Protein AF-A0A3L6DVZ6-F1 (afdb_monomer)

Solvent-accessible surface area (backbone atoms only — not comparable to full-atom values): 12938 Å² total; per-residue (Å²): 105,58,50,54,30,14,67,68,73,39,44,71,60,24,51,54,56,57,71,70,42,94,71,81,44,66,67,57,51,30,28,49,22,37,16,26,32,75,67,69,38,26,68,60,11,48,49,50,47,45,41,35,41,74,69,69,64,42,72,77,51,65,69,38,50,34,28,39,28,53,22,29,20,76,68,51,36,51,70,57,49,52,53,52,49,53,52,35,52,78,68,57,40,53,74,39,52,64,37,38,41,27,47,26,50,21,27,33,62,41,73,35,50,71,57,14,52,51,49,59,64,69,40,64,87,60,61,52,71,67,46,52,37,50,51,28,39,41,25,33,80,68,71,36,24,68,59,20,51,54,48,49,56,53,43,57,76,68,71,56,80,81,51,72,68,42,49,39,32,48,31,39,15,20,35,76,67,68,35,62,68,60,27,52,51,55,61,50,37,32,48,78,75,66,71,39,79,86,49,73,67,45,52,32,32,51,29,36,32,29,12,76,74,64,39,48,72,58,27,52,49,52,59,74,66,47,97,59,87,83,52,72,66,42,54,48,32,45,51,52,30,60,57,71,72,76,113

Structure (mmCIF, N/CA/C/O backbone):
data_AF-A0A3L6DVZ6-F1
#
_entry.id   AF-A0A3L6DVZ6-F1
#
loop_
_atom_site.group_PDB
_atom_site.id
_atom_site.type_symbol
_atom_site.label_atom_id
_atom_site.label_alt_id
_atom_site.label_comp_id
_atom_site.label_asym_id
_atom_site.label_entity_id
_atom_site.label_seq_id
_atom_site.pdbx_PDB_ins_code
_atom_site.Cartn_x
_atom_site.Cartn_y
_atom_site.Cartn_z
_atom_site.occupancy
_atom_site.B_iso_or_equiv
_atom_site.auth_seq_id
_atom_site.auth_comp_id
_atom_site.auth_asym_id
_atom_site.auth_atom_id
_atom_si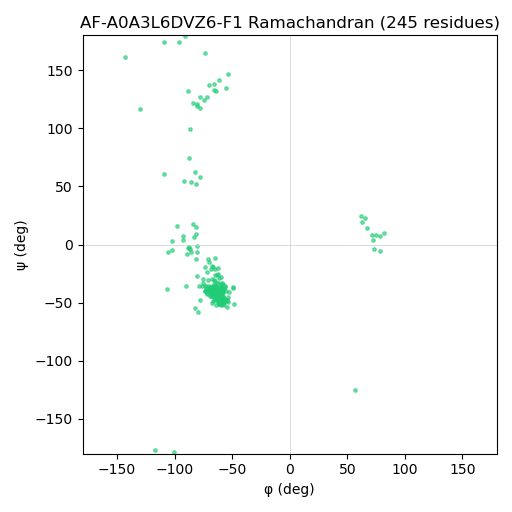te.pdbx_PDB_model_num
ATOM 1 N N . MET A 1 1 ? 5.132 17.929 -20.541 1.00 66.69 1 MET A N 1
ATOM 2 C CA . MET A 1 1 ? 3.976 17.843 -21.458 1.00 66.69 1 MET A CA 1
ATOM 3 C C . MET A 1 1 ? 3.376 16.438 -21.479 1.00 66.69 1 MET A C 1
ATOM 5 O O . MET A 1 1 ? 2.248 16.284 -21.040 1.00 66.69 1 MET A O 1
ATOM 9 N N . LEU A 1 2 ? 4.118 15.394 -21.874 1.00 74.75 2 LEU A N 1
ATOM 10 C CA . LEU A 1 2 ? 3.610 14.012 -21.796 1.00 74.75 2 LEU A CA 1
ATOM 11 C C . LEU A 1 2 ? 3.240 13.605 -20.357 1.00 74.75 2 LEU A C 1
ATOM 13 O O . LEU A 1 2 ? 2.122 13.179 -20.090 1.00 74.75 2 LEU A O 1
ATOM 17 N N . SER A 1 3 ? 4.148 13.843 -19.407 1.00 72.44 3 SER A N 1
ATOM 18 C CA . SER A 1 3 ? 3.922 13.585 -17.979 1.00 72.44 3 SER A CA 1
ATOM 19 C C . SER A 1 3 ? 2.748 14.372 -17.392 1.00 72.44 3 SER A C 1
ATOM 21 O O . SER A 1 3 ? 2.048 13.857 -16.529 1.00 72.44 3 SER A O 1
ATOM 23 N N . SER A 1 4 ? 2.505 15.603 -17.850 1.00 75.06 4 SER A N 1
ATOM 24 C CA . SER A 1 4 ? 1.386 16.416 -17.366 1.00 75.06 4 SER A CA 1
ATOM 25 C C . SER A 1 4 ? 0.044 15.907 -17.891 1.00 75.06 4 SER A C 1
ATOM 27 O O . SER A 1 4 ? -0.905 15.840 -17.119 1.00 75.06 4 SER A O 1
ATOM 29 N N . TYR A 1 5 ? -0.037 15.487 -19.159 1.00 68.69 5 TYR A N 1
ATOM 30 C CA . TYR A 1 5 ? -1.261 14.888 -19.706 1.00 68.69 5 TYR A CA 1
ATOM 31 C C . TYR A 1 5 ? -1.569 13.529 -19.076 1.00 68.69 5 TYR A C 1
ATOM 33 O O . TYR A 1 5 ? -2.703 13.288 -18.667 1.00 68.69 5 TYR A O 1
ATOM 41 N N . ALA A 1 6 ? -0.549 12.681 -18.923 1.00 70.25 6 ALA A N 1
ATOM 42 C CA . ALA A 1 6 ? -0.686 11.354 -18.337 1.00 70.25 6 ALA A CA 1
ATOM 43 C C . ALA A 1 6 ? -1.136 11.414 -16.863 1.00 70.25 6 ALA A C 1
ATOM 45 O O . ALA A 1 6 ? -1.992 10.641 -16.443 1.00 70.25 6 ALA A O 1
ATOM 46 N N . ARG A 1 7 ? -0.613 12.373 -16.085 1.00 69.75 7 ARG A N 1
ATOM 47 C CA . ARG A 1 7 ? -1.029 12.596 -14.687 1.00 69.75 7 ARG A CA 1
ATOM 48 C C . ARG A 1 7 ? -2.386 13.288 -14.556 1.00 69.75 7 ARG A C 1
ATOM 50 O O . ARG A 1 7 ? -3.082 13.059 -13.580 1.00 69.75 7 ARG A O 1
ATOM 57 N N . GLY A 1 8 ? -2.765 14.126 -15.520 1.00 72.44 8 GLY A N 1
ATOM 58 C CA . GLY A 1 8 ? -4.017 14.889 -15.503 1.00 72.44 8 GLY A CA 1
ATOM 59 C C . GLY A 1 8 ? -5.248 14.132 -16.012 1.00 72.44 8 GLY A C 1
ATOM 60 O O . GLY A 1 8 ? -6.209 14.777 -16.418 1.00 72.44 8 GLY A O 1
ATOM 61 N N . GLY A 1 9 ? -5.208 12.798 -16.095 1.00 73.31 9 GLY A N 1
ATOM 62 C CA . GLY A 1 9 ? -6.324 11.967 -16.577 1.00 73.31 9 GLY A CA 1
ATOM 63 C C . GLY A 1 9 ? -6.581 12.022 -18.088 1.00 73.31 9 GLY A C 1
ATOM 64 O O . GLY A 1 9 ? -7.394 11.261 -18.608 1.00 73.31 9 GLY A O 1
ATOM 65 N N . ARG A 1 10 ? -5.845 12.851 -18.838 1.00 79.81 10 ARG A N 1
ATOM 66 C CA . ARG A 1 10 ? -5.920 12.953 -20.307 1.00 79.81 10 ARG A CA 1
ATOM 67 C C . ARG A 1 10 ? -5.025 11.910 -20.975 1.00 79.81 10 ARG A C 1
ATOM 69 O O . ARG A 1 10 ? -4.159 12.231 -21.790 1.00 79.81 10 ARG A O 1
ATOM 76 N N . VAL A 1 11 ? -5.220 10.647 -20.601 1.00 81.69 11 VAL A N 1
ATOM 77 C CA . VAL A 1 11 ? -4.333 9.546 -21.002 1.00 81.69 11 VAL A CA 1
ATOM 78 C C . VAL A 1 11 ? -4.339 9.337 -22.521 1.00 81.69 11 VAL A C 1
ATOM 80 O O . VAL A 1 11 ? -3.277 9.136 -23.094 1.00 81.69 11 VAL A O 1
ATOM 83 N N . GLY A 1 12 ? -5.481 9.514 -23.196 1.00 81.00 12 GLY A N 1
ATOM 84 C CA . GLY A 1 12 ? -5.559 9.407 -24.661 1.00 81.00 12 GLY A CA 1
ATOM 85 C C . GLY A 1 12 ? -4.729 10.458 -25.416 1.00 81.00 12 GLY A C 1
ATOM 86 O O . GLY A 1 12 ? -4.152 10.165 -26.461 1.00 81.00 12 GLY A O 1
ATOM 87 N N . ASP A 1 13 ? -4.596 11.675 -24.878 1.00 83.38 13 ASP A N 1
ATOM 88 C CA . ASP A 1 13 ? -3.718 12.692 -25.476 1.00 83.38 13 ASP A CA 1
ATOM 89 C C . ASP A 1 13 ? -2.242 12.356 -25.244 1.00 83.38 13 ASP A C 1
ATOM 91 O O . ASP A 1 13 ? -1.403 12.571 -26.121 1.00 83.38 13 ASP A O 1
ATOM 95 N N . ALA A 1 14 ? -1.924 11.786 -24.076 1.00 86.06 14 ALA A N 1
ATOM 96 C CA . ALA A 1 14 ? -0.587 11.283 -23.792 1.00 86.06 14 ALA A CA 1
ATOM 97 C C . ALA A 1 14 ? -0.214 10.118 -24.728 1.00 86.06 14 ALA A C 1
ATOM 99 O O . ALA A 1 14 ? 0.880 10.124 -25.282 1.00 86.06 14 ALA A O 1
ATOM 100 N N . GLU A 1 15 ? -1.132 9.181 -24.979 1.00 88.00 15 GLU A N 1
ATOM 101 C CA . GLU A 1 15 ? -0.958 8.073 -25.929 1.00 88.00 15 GLU A CA 1
ATOM 102 C C . GLU A 1 15 ? -0.630 8.581 -27.341 1.00 88.00 15 GLU A C 1
ATOM 104 O O . GLU A 1 15 ? 0.345 8.134 -27.947 1.00 88.00 15 GLU A O 1
ATOM 109 N N . ARG A 1 16 ? -1.385 9.567 -27.847 1.00 87.88 16 ARG A N 1
ATOM 110 C CA . ARG A 1 16 ? -1.136 10.170 -29.171 1.00 87.88 16 ARG A CA 1
ATOM 111 C C . ARG A 1 16 ? 0.229 10.844 -29.248 1.00 87.88 16 ARG A C 1
ATOM 113 O O . ARG A 1 16 ? 0.959 10.644 -30.216 1.00 87.88 16 ARG A O 1
ATOM 120 N N . LEU A 1 17 ? 0.584 11.624 -28.226 1.00 88.31 17 LEU A N 1
ATOM 121 C CA . LEU A 1 17 ? 1.890 12.278 -28.157 1.00 88.31 17 LEU A CA 1
ATOM 122 C C . LEU A 1 17 ? 3.027 11.260 -28.096 1.00 88.31 17 LEU A C 1
ATOM 124 O O . LEU A 1 17 ? 4.059 11.482 -28.715 1.00 88.31 17 LEU A O 1
ATOM 128 N N . PHE A 1 18 ? 2.840 10.163 -27.366 1.00 90.69 18 PHE A N 1
ATOM 129 C CA . PHE A 1 18 ? 3.821 9.094 -27.230 1.00 90.69 18 PHE A CA 1
ATOM 130 C C . PHE A 1 18 ? 4.022 8.310 -28.535 1.00 90.69 18 PHE A C 1
ATOM 132 O O . PHE A 1 18 ? 5.160 8.033 -28.917 1.00 90.69 18 PHE A O 1
ATOM 139 N N . ALA A 1 19 ? 2.936 8.001 -29.247 1.00 88.88 19 ALA A N 1
ATOM 140 C CA . ALA A 1 19 ? 2.980 7.313 -30.538 1.00 88.88 19 ALA A CA 1
ATOM 141 C C . ALA A 1 19 ? 3.651 8.154 -31.639 1.00 88.88 19 ALA A C 1
ATOM 143 O O . ALA A 1 19 ? 4.278 7.600 -32.534 1.00 88.88 19 ALA A O 1
ATOM 144 N N . GLY A 1 20 ? 3.546 9.484 -31.564 1.00 87.62 20 GLY A N 1
ATOM 145 C CA . GLY A 1 20 ? 4.196 10.404 -32.501 1.00 87.62 20 GLY A CA 1
ATOM 146 C C . GLY A 1 20 ? 5.678 10.684 -32.221 1.00 87.62 20 GLY A C 1
ATOM 147 O O . GLY A 1 20 ? 6.281 11.467 -32.954 1.00 87.62 20 GLY A O 1
ATOM 148 N N . MET A 1 21 ? 6.274 10.113 -31.165 1.00 88.88 21 MET A N 1
ATOM 149 C CA . MET A 1 21 ? 7.690 10.342 -30.853 1.00 88.88 21 MET A CA 1
ATOM 150 C C . MET A 1 21 ? 8.589 9.496 -31.766 1.00 88.88 21 MET A C 1
ATOM 152 O O . MET A 1 21 ? 8.422 8.278 -31.779 1.00 88.88 21 MET A O 1
ATOM 156 N N . PRO A 1 22 ? 9.573 10.097 -32.463 1.00 80.25 22 PRO A N 1
ATOM 157 C CA . PRO A 1 22 ? 10.500 9.346 -33.310 1.00 80.25 22 PRO A CA 1
ATOM 158 C C . PRO A 1 22 ? 11.377 8.384 -32.499 1.00 80.25 22 PRO A C 1
ATOM 160 O O . PRO A 1 22 ? 11.614 7.270 -32.947 1.00 80.25 22 PRO A O 1
ATOM 163 N N . ASP A 1 23 ? 11.770 8.778 -31.280 1.00 83.00 23 ASP A N 1
ATOM 164 C CA . ASP A 1 23 ? 12.494 7.931 -30.329 1.00 83.00 23 ASP A CA 1
ATOM 165 C C . ASP A 1 23 ? 11.826 7.966 -28.948 1.00 83.00 23 ASP A C 1
ATOM 167 O O . ASP A 1 23 ? 11.770 8.998 -28.267 1.00 83.00 23 ASP A O 1
ATOM 171 N N . GLN A 1 24 ? 11.330 6.814 -28.497 1.00 88.88 24 GLN A N 1
ATOM 172 C CA . GLN A 1 24 ? 10.699 6.675 -27.186 1.00 88.88 24 GLN A CA 1
ATOM 173 C C . GLN A 1 24 ? 11.753 6.385 -26.108 1.00 88.88 24 GLN A C 1
ATOM 175 O O . GLN A 1 24 ? 12.204 5.256 -25.916 1.00 88.88 24 GLN A O 1
ATOM 180 N N . SER A 1 25 ? 12.149 7.429 -25.379 1.00 91.50 25 SER A N 1
ATOM 181 C CA . SER A 1 25 ? 13.120 7.343 -24.280 1.00 91.50 25 SER A CA 1
ATOM 182 C C . SER A 1 25 ? 12.558 6.695 -23.003 1.00 91.50 25 SER A C 1
ATOM 184 O O . SER A 1 25 ? 11.349 6.643 -22.778 1.00 91.50 25 SER A O 1
ATOM 186 N N . VAL A 1 26 ? 13.445 6.304 -22.076 1.00 93.44 26 VAL A N 1
ATOM 187 C CA . VAL A 1 26 ? 13.065 5.849 -20.718 1.00 93.44 26 VAL A CA 1
ATOM 188 C C . VAL A 1 26 ? 12.099 6.824 -20.038 1.00 93.44 26 VAL A C 1
ATOM 190 O O . VAL A 1 26 ? 11.187 6.397 -19.330 1.00 93.44 26 VAL A O 1
ATOM 193 N N . VAL A 1 27 ? 12.273 8.132 -20.249 1.00 92.69 27 VAL A N 1
ATOM 194 C CA . VAL A 1 27 ? 11.434 9.167 -19.632 1.00 92.69 27 VAL A CA 1
ATOM 195 C C . VAL A 1 27 ? 10.012 9.131 -20.187 1.00 92.69 27 VAL A C 1
ATOM 197 O O . VAL A 1 27 ? 9.063 9.228 -19.408 1.00 92.69 27 VAL A O 1
ATOM 200 N N . SER A 1 28 ? 9.842 8.970 -21.503 1.00 93.31 28 SER A N 1
ATOM 201 C CA . SER A 1 28 ? 8.510 8.938 -22.111 1.00 93.31 28 SER A CA 1
ATOM 202 C C . SER A 1 28 ? 7.766 7.646 -21.775 1.00 93.31 28 SER A C 1
ATOM 204 O O . SER A 1 28 ? 6.609 7.715 -21.362 1.00 93.31 28 SER A O 1
ATOM 206 N N . TRP A 1 29 ? 8.447 6.497 -21.806 1.00 95.81 29 TRP A N 1
ATOM 207 C CA . TRP A 1 29 ? 7.887 5.227 -21.331 1.00 95.81 29 TRP A CA 1
ATOM 208 C C . TRP A 1 29 ? 7.474 5.291 -19.860 1.00 95.81 29 TRP A C 1
ATOM 210 O O . TRP A 1 29 ? 6.362 4.910 -19.502 1.00 95.81 29 TRP A O 1
ATOM 220 N N . THR A 1 30 ? 8.339 5.838 -19.000 1.00 95.25 30 THR A N 1
ATOM 221 C CA . THR A 1 30 ? 8.034 5.993 -17.570 1.00 95.25 30 THR A CA 1
ATOM 222 C C . THR A 1 30 ? 6.821 6.892 -17.359 1.00 95.25 30 THR A C 1
ATOM 224 O O . THR A 1 30 ? 5.968 6.570 -16.538 1.00 95.25 30 THR A O 1
ATOM 227 N N . ALA A 1 31 ? 6.694 7.984 -18.120 1.00 93.69 31 ALA A N 1
ATOM 228 C CA . ALA A 1 31 ? 5.526 8.856 -18.042 1.00 93.69 31 ALA A CA 1
ATOM 229 C C . ALA A 1 31 ? 4.223 8.115 -18.385 1.00 93.69 31 ALA A C 1
ATOM 231 O O . ALA A 1 31 ? 3.226 8.321 -17.692 1.00 93.69 31 ALA A O 1
ATOM 232 N N . MET A 1 32 ? 4.241 7.235 -19.392 1.00 95.25 32 MET A N 1
ATOM 233 C CA . MET A 1 32 ? 3.081 6.414 -19.752 1.00 95.25 32 MET A CA 1
ATOM 234 C C . MET A 1 32 ? 2.752 5.387 -18.666 1.00 95.25 32 MET A C 1
ATOM 236 O O . MET A 1 32 ? 1.620 5.358 -18.187 1.00 95.25 32 MET A O 1
ATOM 240 N N . VAL A 1 33 ? 3.739 4.608 -18.205 1.00 95.81 33 VAL A N 1
ATOM 241 C CA . VAL A 1 33 ? 3.547 3.609 -17.134 1.00 95.81 33 VAL A CA 1
ATOM 242 C C . VAL A 1 33 ? 2.990 4.262 -15.867 1.00 95.81 33 VAL A C 1
ATOM 244 O O . VAL A 1 33 ? 1.989 3.796 -15.323 1.00 95.81 33 VAL A O 1
ATOM 247 N N . SER A 1 34 ? 3.593 5.365 -15.408 1.00 93.25 34 SER A N 1
ATOM 248 C CA . SER A 1 34 ? 3.110 6.099 -14.234 1.00 93.25 34 SER A CA 1
ATOM 249 C C . SER A 1 34 ? 1.711 6.673 -14.451 1.00 93.25 34 SER A C 1
ATOM 251 O O . SER A 1 34 ? 0.890 6.613 -13.541 1.00 93.25 34 SER A O 1
ATOM 253 N N . GLY A 1 35 ? 1.432 7.221 -15.637 1.00 92.12 35 GLY A N 1
ATOM 254 C CA . GLY A 1 35 ? 0.123 7.773 -15.974 1.00 92.12 35 GLY A CA 1
ATOM 255 C C . GLY A 1 35 ? -0.981 6.730 -15.897 1.00 92.12 35 GLY A C 1
ATOM 256 O O . GLY A 1 35 ? -1.974 6.940 -15.208 1.00 92.12 35 GLY A O 1
ATOM 257 N N . TYR A 1 36 ? -0.793 5.576 -16.535 1.00 94.31 36 TYR A N 1
ATOM 258 C CA . TYR A 1 36 ? -1.757 4.482 -16.456 1.00 94.31 36 TYR A CA 1
ATOM 259 C C . TYR A 1 36 ? -1.958 3.992 -15.018 1.00 94.31 36 TYR A C 1
ATOM 261 O O . TYR A 1 36 ? -3.096 3.892 -14.559 1.00 94.31 36 TYR A O 1
ATOM 269 N N . ALA A 1 37 ? -0.866 3.758 -14.280 1.00 91.25 37 ALA A N 1
ATOM 270 C CA . ALA A 1 37 ? -0.931 3.262 -12.908 1.00 91.25 37 ALA A CA 1
ATOM 271 C C . ALA A 1 37 ? -1.693 4.216 -11.969 1.00 91.25 37 ALA A C 1
ATOM 273 O O . ALA A 1 37 ? -2.493 3.759 -11.156 1.00 91.25 37 ALA A O 1
ATOM 274 N N . GLN A 1 38 ? -1.484 5.530 -12.105 1.00 90.31 38 GLN A N 1
ATOM 275 C CA . GLN A 1 38 ? -2.149 6.551 -11.284 1.00 90.31 38 GLN A CA 1
ATOM 276 C C . GLN A 1 38 ? -3.633 6.735 -11.619 1.00 90.31 38 GLN A C 1
ATOM 278 O O . GLN A 1 38 ? -4.392 7.170 -10.760 1.00 90.31 38 GLN A O 1
ATOM 283 N N . ASN A 1 39 ? -4.054 6.381 -12.835 1.00 90.00 39 ASN A N 1
ATOM 284 C CA . ASN A 1 39 ? -5.451 6.456 -13.272 1.00 90.00 39 ASN A CA 1
ATOM 285 C C . ASN A 1 39 ? -6.185 5.104 -13.163 1.00 90.00 39 ASN A C 1
ATOM 287 O O . ASN A 1 39 ? -7.223 4.922 -13.792 1.00 90.00 39 ASN A O 1
ATOM 291 N N . GLY A 1 40 ? -5.641 4.130 -12.424 1.00 91.00 40 GLY A N 1
ATOM 292 C CA . GLY A 1 40 ? -6.273 2.816 -12.229 1.00 91.00 40 GLY A CA 1
ATOM 293 C C . GLY A 1 40 ? -6.259 1.895 -13.458 1.00 91.00 40 GLY A C 1
ATOM 294 O O . GLY A 1 40 ? -6.797 0.792 -13.409 1.00 91.00 40 GLY A O 1
ATOM 295 N N . ARG A 1 41 ? -5.614 2.304 -14.558 1.00 94.62 41 ARG A N 1
ATOM 296 C CA . ARG A 1 41 ? -5.478 1.539 -15.811 1.00 94.62 41 ARG A CA 1
ATOM 29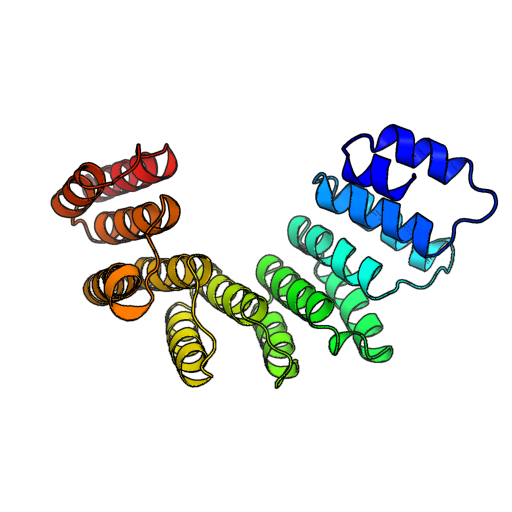7 C C . ARG A 1 41 ? -4.332 0.528 -15.697 1.00 94.62 41 ARG A C 1
ATOM 299 O O . ARG A 1 41 ? -3.284 0.648 -16.331 1.00 94.62 41 ARG A O 1
ATOM 306 N N . HIS A 1 42 ? -4.470 -0.412 -14.762 1.00 96.19 42 HIS A N 1
ATOM 307 C CA . HIS A 1 42 ? -3.374 -1.283 -14.330 1.00 96.19 42 HIS A CA 1
ATOM 308 C C . HIS A 1 42 ? -2.899 -2.250 -15.422 1.00 96.19 42 HIS A C 1
ATOM 310 O O . HIS A 1 42 ? -1.698 -2.512 -15.518 1.00 96.19 42 HIS A O 1
ATOM 316 N N . GLU A 1 43 ? -3.810 -2.752 -16.258 1.00 97.25 43 GLU A N 1
ATOM 317 C CA . GLU A 1 43 ? -3.458 -3.636 -17.374 1.00 97.25 43 GLU A CA 1
ATOM 318 C C . GLU A 1 43 ? -2.598 -2.911 -18.406 1.00 97.25 43 GLU A C 1
ATOM 320 O O . GLU A 1 43 ? -1.570 -3.436 -18.836 1.00 97.25 43 GLU A O 1
ATOM 325 N N . GLU A 1 44 ? -2.965 -1.681 -18.765 1.00 96.75 44 GLU A N 1
ATOM 326 C CA . GLU A 1 44 ? -2.193 -0.860 -19.692 1.00 96.75 44 GLU A CA 1
ATOM 327 C C . GLU A 1 44 ? -0.844 -0.460 -19.101 1.00 96.75 44 GLU A C 1
ATOM 329 O O . GLU A 1 44 ? 0.161 -0.527 -19.806 1.00 96.75 44 GLU A O 1
ATOM 334 N N . ALA A 1 45 ? -0.783 -0.141 -17.803 1.00 97.06 45 ALA A N 1
ATOM 335 C CA . ALA A 1 45 ? 0.480 0.137 -17.122 1.00 97.06 45 ALA A CA 1
ATOM 336 C C . ALA A 1 45 ? 1.457 -1.046 -17.233 1.00 97.06 45 ALA A C 1
ATOM 338 O O . ALA A 1 45 ? 2.631 -0.856 -17.555 1.00 97.06 45 ALA A O 1
ATOM 339 N N . VAL A 1 46 ? 0.971 -2.270 -16.996 1.00 97.69 46 VAL A N 1
ATOM 340 C CA . VAL A 1 46 ? 1.776 -3.492 -17.117 1.00 97.69 46 VAL A CA 1
ATOM 341 C C . VAL A 1 46 ? 2.138 -3.782 -18.571 1.00 97.69 46 VAL A C 1
ATOM 343 O O . VAL A 1 46 ? 3.299 -4.082 -18.843 1.00 97.69 46 VAL A O 1
ATOM 346 N N . ARG A 1 47 ? 1.193 -3.657 -19.509 1.00 97.50 47 ARG A N 1
ATOM 347 C CA . ARG A 1 47 ? 1.448 -3.874 -20.941 1.00 97.50 47 ARG A CA 1
ATOM 348 C C . ARG A 1 47 ? 2.525 -2.922 -21.455 1.00 97.50 47 ARG A C 1
ATOM 350 O O . ARG A 1 47 ? 3.540 -3.377 -21.958 1.00 97.50 47 ARG A O 1
ATOM 357 N N . THR A 1 48 ? 2.373 -1.623 -21.202 1.00 96.56 48 THR A N 1
ATOM 358 C CA . THR A 1 48 ? 3.358 -0.595 -21.577 1.00 96.56 48 THR A CA 1
ATOM 359 C C . THR A 1 48 ? 4.722 -0.836 -20.926 1.00 96.56 48 THR A C 1
ATOM 361 O O . THR A 1 48 ? 5.753 -0.605 -21.549 1.00 96.56 48 THR A O 1
ATOM 364 N N . PHE A 1 49 ? 4.763 -1.328 -19.686 1.00 97.62 49 PHE A N 1
ATOM 365 C CA . PHE A 1 49 ? 6.021 -1.701 -19.037 1.00 97.62 49 PHE A CA 1
ATOM 366 C C . PHE A 1 49 ? 6.706 -2.904 -19.706 1.00 97.62 49 PHE A C 1
ATOM 368 O O . PHE A 1 49 ? 7.930 -2.915 -19.844 1.00 97.62 49 PHE A O 1
ATOM 375 N N . LEU A 1 50 ? 5.939 -3.916 -20.115 1.00 97.00 50 LEU A N 1
ATOM 376 C CA . LEU A 1 50 ? 6.464 -5.071 -20.845 1.00 97.00 50 LEU A CA 1
ATOM 377 C C . LEU A 1 50 ? 6.919 -4.679 -22.254 1.00 97.00 50 LEU A C 1
ATOM 379 O O . LEU A 1 50 ? 7.999 -5.091 -22.664 1.00 97.00 50 LEU A O 1
ATOM 383 N N . ASP A 1 51 ? 6.166 -3.826 -22.947 1.00 96.12 51 ASP A N 1
ATOM 384 C CA . ASP A 1 51 ? 6.543 -3.294 -24.260 1.00 96.12 51 ASP A CA 1
ATOM 385 C C . ASP A 1 51 ? 7.838 -2.477 -24.170 1.00 96.12 51 ASP A C 1
ATOM 387 O O . ASP A 1 51 ? 8.739 -2.665 -24.983 1.00 96.12 51 ASP A O 1
ATOM 391 N N . MET A 1 52 ? 7.986 -1.640 -23.135 1.00 95.94 52 MET A N 1
ATOM 392 C CA . MET A 1 52 ? 9.232 -0.924 -22.843 1.00 95.94 52 MET A CA 1
ATOM 393 C C . MET A 1 52 ? 10.405 -1.897 -22.664 1.00 95.94 52 MET A C 1
ATOM 395 O O . MET A 1 52 ? 11.459 -1.716 -23.272 1.00 95.94 52 MET A O 1
ATOM 399 N N . TRP A 1 53 ? 10.238 -2.903 -21.802 1.00 95.31 53 TRP A N 1
ATOM 400 C CA . TRP A 1 53 ? 11.341 -3.744 -21.345 1.00 95.31 53 TRP A CA 1
ATOM 401 C C . TRP A 1 53 ? 11.691 -4.862 -22.332 1.00 95.31 53 TRP A C 1
ATOM 403 O O . TRP A 1 53 ? 12.850 -4.984 -22.728 1.00 95.31 53 TRP A O 1
ATOM 413 N N . ASP A 1 54 ? 10.713 -5.679 -22.711 1.00 93.00 54 ASP A N 1
ATOM 414 C CA . ASP A 1 54 ? 10.915 -6.861 -23.550 1.00 93.00 54 ASP A CA 1
ATOM 415 C C . ASP A 1 54 ? 10.786 -6.517 -25.049 1.00 93.00 54 ASP A C 1
ATOM 417 O O . ASP A 1 54 ? 11.530 -7.067 -25.857 1.00 93.00 54 ASP A O 1
ATOM 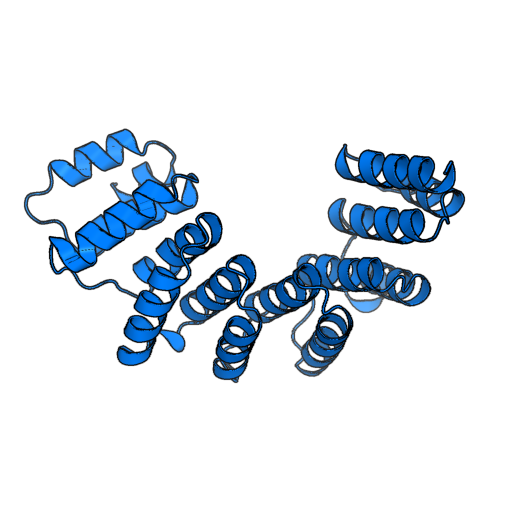421 N N . GLY A 1 55 ? 9.889 -5.594 -25.422 1.00 92.06 55 GLY A N 1
ATOM 422 C CA . GLY A 1 55 ? 9.640 -5.224 -26.823 1.00 92.06 55 GLY A CA 1
ATOM 423 C C . GLY A 1 55 ? 10.678 -4.257 -27.400 1.00 92.06 55 GLY A C 1
ATOM 424 O O . GLY A 1 55 ? 11.346 -4.564 -28.384 1.00 92.06 55 GLY A O 1
ATOM 425 N N . ALA A 1 56 ? 10.835 -3.090 -26.775 1.00 92.12 56 ALA A N 1
ATOM 426 C CA . ALA A 1 56 ? 11.727 -2.021 -27.226 1.00 92.12 56 ALA A CA 1
ATOM 427 C C . ALA A 1 56 ? 13.157 -2.133 -26.658 1.00 92.12 56 ALA A C 1
ATOM 429 O O . ALA A 1 56 ? 14.039 -1.365 -27.040 1.00 92.12 56 ALA A O 1
ATOM 430 N N . GLY A 1 57 ? 13.402 -3.051 -25.713 1.00 93.06 57 GLY A N 1
ATOM 431 C CA . GLY A 1 57 ? 14.707 -3.217 -25.059 1.00 93.06 57 GLY A CA 1
ATOM 432 C C . GLY A 1 57 ? 15.126 -2.035 -24.172 1.00 93.06 57 GLY A C 1
ATOM 433 O O . GLY A 1 57 ? 16.289 -1.931 -23.766 1.00 93.06 57 GLY A O 1
ATOM 434 N N . VAL A 1 58 ? 14.194 -1.135 -23.849 1.00 95.19 58 VAL A N 1
ATOM 435 C CA . VAL A 1 58 ? 14.438 0.062 -23.047 1.00 95.19 58 VAL A CA 1
ATOM 436 C C . VAL A 1 58 ? 14.445 -0.323 -21.570 1.00 95.19 58 VAL A C 1
ATOM 438 O O . VAL A 1 58 ? 13.477 -0.835 -21.015 1.00 95.19 58 VAL A O 1
ATOM 441 N N . ARG A 1 59 ? 15.565 -0.070 -20.889 1.00 95.75 59 ARG A N 1
ATOM 442 C CA . ARG A 1 59 ? 15.754 -0.511 -19.501 1.00 95.75 59 ARG A CA 1
ATOM 443 C C . ARG A 1 59 ? 14.940 0.337 -18.512 1.00 95.75 59 ARG A C 1
ATOM 445 O O . ARG A 1 59 ? 15.163 1.548 -18.456 1.00 95.75 59 ARG A O 1
ATOM 452 N N . PRO A 1 60 ? 14.082 -0.273 -17.671 1.00 97.00 60 PRO A N 1
ATOM 453 C CA . PRO A 1 60 ? 13.369 0.447 -16.617 1.00 97.00 60 PRO A CA 1
ATOM 454 C C . PRO A 1 60 ? 14.322 1.080 -15.597 1.00 97.00 60 PRO A C 1
ATOM 456 O O . PRO A 1 60 ? 15.323 0.457 -15.221 1.00 97.00 60 PRO A O 1
ATOM 459 N N . ASN A 1 61 ? 13.997 2.283 -15.118 1.00 96.44 61 ASN A N 1
ATOM 460 C CA . ASN A 1 61 ? 14.683 2.927 -13.991 1.00 96.44 61 ASN A CA 1
ATOM 461 C C . ASN A 1 61 ? 13.876 2.771 -12.686 1.00 96.44 61 ASN A C 1
ATOM 463 O O . ASN A 1 61 ? 12.820 2.136 -12.672 1.00 96.44 61 ASN A O 1
ATOM 467 N N . GLU A 1 62 ? 14.362 3.336 -11.578 1.00 97.06 62 GLU A N 1
ATOM 468 C CA . GLU A 1 62 ? 13.709 3.263 -10.264 1.00 97.06 62 GLU A CA 1
ATOM 469 C C . GLU A 1 62 ? 12.268 3.782 -10.298 1.00 97.06 62 GLU A C 1
ATOM 471 O O . GLU A 1 62 ? 11.395 3.183 -9.675 1.00 97.06 62 GLU A O 1
ATOM 476 N N . LEU A 1 63 ? 12.014 4.866 -11.041 1.00 95.88 63 LEU A N 1
ATOM 477 C CA . LEU A 1 63 ? 10.686 5.466 -11.160 1.00 95.88 63 LEU A CA 1
ATOM 478 C C . LEU A 1 63 ? 9.741 4.583 -11.979 1.00 95.88 63 LEU A C 1
ATOM 480 O O . LEU A 1 63 ? 8.576 4.427 -11.613 1.00 95.88 63 LEU A O 1
ATOM 484 N N . THR A 1 64 ? 10.228 3.971 -13.062 1.00 96.69 64 THR A N 1
ATOM 485 C CA . THR A 1 64 ? 9.445 2.994 -13.827 1.00 96.69 64 THR A CA 1
ATOM 486 C C . THR A 1 64 ? 9.068 1.803 -12.943 1.00 96.69 64 THR A C 1
ATOM 488 O O . THR A 1 64 ? 7.907 1.396 -12.903 1.00 96.69 64 THR A O 1
ATOM 491 N N . VAL A 1 65 ? 10.043 1.266 -12.201 1.00 97.88 65 VAL A N 1
ATOM 492 C CA . VAL A 1 65 ? 9.860 0.108 -11.316 1.00 97.88 65 VAL A CA 1
ATOM 493 C C . VAL A 1 65 ? 8.861 0.420 -10.202 1.00 97.88 65 VAL A C 1
ATOM 495 O O . VAL A 1 65 ? 7.920 -0.346 -10.006 1.00 97.88 65 VAL A O 1
ATOM 498 N N . SER A 1 66 ? 9.016 1.541 -9.493 1.00 96.62 66 SER A N 1
ATOM 499 C CA . SER A 1 66 ? 8.082 1.918 -8.426 1.00 96.62 66 SER A CA 1
ATOM 500 C C . SER A 1 66 ? 6.674 2.215 -8.950 1.00 96.62 66 SER A C 1
ATOM 502 O O . SER A 1 66 ? 5.712 2.010 -8.220 1.00 96.62 66 SER A O 1
ATOM 504 N N . SER A 1 67 ? 6.536 2.626 -10.216 1.00 95.81 67 SER A N 1
ATOM 505 C CA . SER A 1 67 ? 5.234 2.898 -10.841 1.00 95.81 67 SER A CA 1
ATOM 506 C C . SER A 1 67 ? 4.491 1.640 -11.297 1.00 95.81 67 SER A C 1
ATOM 508 O O . SER A 1 67 ? 3.267 1.598 -11.203 1.00 95.81 67 SER A O 1
ATOM 510 N N . VAL A 1 68 ? 5.190 0.608 -11.788 1.00 97.75 68 VAL A N 1
ATOM 511 C CA . VAL A 1 68 ? 4.531 -0.623 -12.272 1.00 97.75 68 VAL A CA 1
ATOM 512 C C . VAL A 1 68 ? 4.145 -1.578 -11.138 1.00 97.75 68 VAL A C 1
ATOM 514 O O . VAL A 1 68 ? 3.198 -2.353 -11.264 1.00 97.75 68 VAL A O 1
ATOM 517 N N . LEU A 1 69 ? 4.860 -1.544 -10.012 1.00 98.19 69 LEU A N 1
ATOM 518 C CA . LEU A 1 69 ? 4.628 -2.460 -8.892 1.00 98.19 69 LEU A CA 1
ATOM 519 C C . LEU A 1 69 ? 3.218 -2.345 -8.274 1.00 98.19 69 LEU A C 1
ATOM 521 O O . LEU A 1 69 ? 2.618 -3.397 -8.052 1.00 98.19 69 LEU A O 1
ATOM 525 N N . PRO A 1 70 ? 2.633 -1.145 -8.073 1.00 96.19 70 PRO A N 1
ATOM 526 C CA . PRO A 1 70 ? 1.230 -1.005 -7.679 1.00 96.19 70 PRO A CA 1
ATOM 527 C C . PRO A 1 70 ? 0.248 -1.623 -8.682 1.00 96.19 70 PRO A C 1
ATOM 529 O O . PRO A 1 70 ? -0.721 -2.257 -8.275 1.00 96.19 70 PRO A O 1
ATOM 532 N N . ALA A 1 71 ? 0.515 -1.512 -9.988 1.00 97.56 71 ALA A N 1
ATOM 533 C CA . ALA A 1 71 ? -0.307 -2.166 -11.008 1.00 97.56 71 ALA A CA 1
ATOM 534 C C . ALA A 1 71 ? -0.181 -3.698 -10.939 1.00 97.56 71 ALA A C 1
ATOM 536 O O . ALA A 1 71 ? -1.182 -4.405 -11.020 1.00 97.56 71 ALA A O 1
ATOM 537 N N . CYS A 1 72 ? 1.024 -4.223 -10.688 1.00 98.06 72 CYS A N 1
ATOM 538 C CA . CYS A 1 72 ? 1.214 -5.652 -10.423 1.00 98.06 72 CYS A CA 1
ATOM 539 C C . CYS A 1 72 ? 0.438 -6.104 -9.179 1.00 98.06 72 CYS A C 1
ATOM 541 O O . CYS A 1 72 ? -0.137 -7.188 -9.182 1.00 98.06 72 CYS A O 1
ATOM 543 N N . ALA A 1 73 ? 0.422 -5.278 -8.130 1.00 97.19 73 ALA A N 1
ATOM 544 C CA . ALA A 1 73 ? -0.302 -5.534 -6.892 1.00 97.19 73 ALA A CA 1
ATOM 545 C C . ALA A 1 73 ? -1.816 -5.628 -7.130 1.00 97.19 73 ALA A C 1
ATOM 547 O O . ALA A 1 73 ? -2.449 -6.569 -6.660 1.00 97.19 73 ALA A O 1
ATOM 548 N N . ALA A 1 74 ? -2.373 -4.678 -7.887 1.00 96.56 74 ALA A N 1
ATOM 549 C CA . ALA A 1 74 ? -3.794 -4.627 -8.221 1.00 96.56 74 ALA A CA 1
ATOM 550 C C . ALA A 1 74 ? -4.244 -5.813 -9.091 1.00 96.56 74 ALA A C 1
ATOM 552 O O . ALA A 1 74 ? -5.334 -6.336 -8.895 1.00 96.56 74 ALA A O 1
ATOM 553 N N . LEU A 1 75 ? -3.389 -6.267 -10.012 1.00 97.25 75 LEU A N 1
ATOM 554 C CA . LEU A 1 75 ? -3.671 -7.402 -10.899 1.00 97.25 75 LEU A CA 1
ATOM 555 C C . LEU A 1 75 ? -3.295 -8.768 -10.300 1.00 97.25 75 LEU A C 1
ATOM 557 O O . LEU A 1 75 ? -3.441 -9.788 -10.969 1.00 97.25 75 LEU A O 1
ATOM 561 N N . GLY A 1 76 ? -2.730 -8.815 -9.088 1.00 96.88 76 GLY A N 1
ATOM 562 C CA . GLY A 1 76 ? -2.203 -10.058 -8.512 1.00 96.88 76 GLY A CA 1
ATOM 563 C C . GLY A 1 76 ? -1.053 -10.679 -9.325 1.00 96.88 76 GLY A C 1
ATOM 564 O O . GLY A 1 76 ? -0.813 -11.886 -9.255 1.00 96.88 76 GLY A O 1
ATOM 565 N N . ALA A 1 77 ? -0.320 -9.878 -10.107 1.00 97.62 77 ALA A N 1
ATOM 566 C CA . ALA A 1 77 ? 0.707 -10.322 -11.050 1.00 97.62 77 ALA A CA 1
ATOM 567 C C . ALA A 1 77 ? 2.039 -10.687 -10.355 1.00 97.62 77 ALA A C 1
ATOM 569 O O . ALA A 1 77 ? 3.108 -10.144 -10.655 1.00 97.62 77 ALA A O 1
ATOM 570 N N . LEU A 1 78 ? 1.997 -11.646 -9.425 1.00 98.19 78 LEU A N 1
ATOM 571 C CA . LEU A 1 78 ? 3.126 -12.044 -8.575 1.00 98.19 78 LEU A CA 1
ATOM 572 C C . LEU A 1 78 ? 4.365 -12.481 -9.373 1.00 98.19 78 LEU A C 1
ATOM 574 O O . LEU A 1 78 ? 5.500 -12.198 -8.979 1.00 98.19 78 LEU A O 1
ATOM 578 N N . ALA A 1 79 ? 4.170 -13.182 -10.493 1.00 98.00 79 ALA A N 1
ATOM 579 C CA . ALA A 1 79 ? 5.264 -13.637 -11.350 1.00 98.00 79 ALA A CA 1
ATOM 580 C C . ALA A 1 79 ? 6.038 -12.456 -11.960 1.00 98.00 79 ALA A C 1
ATOM 582 O O . ALA A 1 79 ? 7.274 -12.438 -11.918 1.00 98.00 79 ALA A O 1
ATOM 583 N N . LEU A 1 80 ? 5.316 -11.440 -12.446 1.00 97.75 80 LEU A N 1
ATOM 584 C CA . LEU A 1 80 ? 5.914 -10.208 -12.951 1.00 97.75 80 LEU A CA 1
ATOM 585 C C . LEU A 1 80 ? 6.608 -9.444 -11.823 1.00 97.75 80 LEU A C 1
ATOM 587 O O . LEU A 1 80 ? 7.776 -9.089 -11.963 1.00 97.75 80 LEU A O 1
ATOM 591 N N . GLY A 1 81 ? 5.958 -9.301 -10.666 1.00 98.25 81 GLY A N 1
ATOM 592 C CA . GLY A 1 81 ? 6.559 -8.690 -9.480 1.00 98.25 81 GLY A CA 1
ATOM 593 C C . GLY A 1 81 ? 7.900 -9.323 -9.081 1.00 98.25 81 GLY A C 1
ATOM 594 O O . GLY A 1 81 ? 8.867 -8.617 -8.793 1.00 98.25 81 GLY A O 1
ATOM 595 N N . ARG A 1 82 ? 8.020 -10.657 -9.161 1.00 98.38 82 ARG A N 1
ATOM 596 C CA . ARG A 1 82 ? 9.288 -11.383 -8.935 1.00 98.38 82 ARG A CA 1
ATOM 597 C C . ARG A 1 82 ? 10.331 -11.134 -10.030 1.00 98.38 82 ARG A C 1
ATOM 599 O O . ARG A 1 82 ? 11.527 -11.098 -9.728 1.00 98.38 82 ARG A O 1
ATOM 606 N N . LYS A 1 83 ? 9.926 -10.998 -11.301 1.00 97.81 83 LYS A N 1
ATOM 607 C CA . LYS A 1 83 ? 10.827 -10.606 -12.408 1.00 97.81 83 LYS A CA 1
ATOM 608 C C . LYS A 1 83 ? 11.379 -9.197 -12.154 1.00 97.81 83 LYS A C 1
ATOM 610 O O . LYS A 1 83 ? 12.596 -9.016 -12.185 1.00 97.81 83 LYS A O 1
ATOM 615 N N . VAL A 1 84 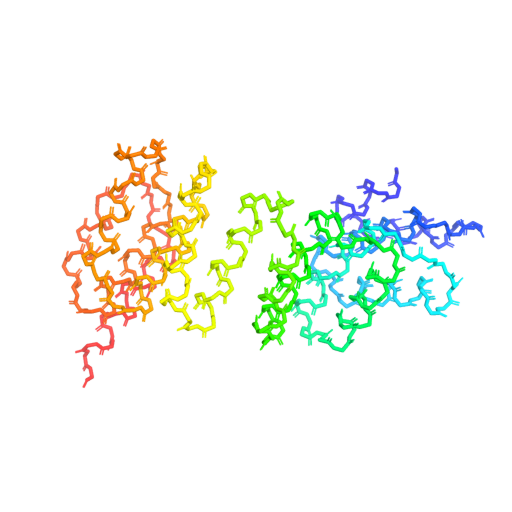? 10.505 -8.254 -11.801 1.00 98.00 84 VAL A N 1
ATOM 616 C CA . VAL A 1 84 ? 10.851 -6.865 -11.464 1.00 98.00 84 VAL A CA 1
ATOM 617 C C . VAL A 1 84 ? 11.784 -6.798 -10.250 1.00 98.00 84 VAL A C 1
ATOM 619 O O . VAL A 1 84 ? 12.819 -6.141 -10.323 1.00 98.00 84 VAL A O 1
ATOM 622 N N . GLU A 1 85 ? 11.501 -7.530 -9.165 1.00 98.06 85 GLU A N 1
ATOM 623 C CA . GLU A 1 85 ? 12.367 -7.562 -7.974 1.00 98.06 85 GLU A CA 1
ATOM 624 C C . GLU A 1 85 ? 13.786 -8.055 -8.306 1.00 98.06 85 GLU A C 1
ATOM 626 O O . GLU A 1 85 ? 14.769 -7.464 -7.858 1.00 98.06 85 GLU A O 1
ATOM 631 N N . ARG A 1 86 ? 13.916 -9.136 -9.093 1.00 97.94 86 ARG A N 1
ATOM 632 C CA . ARG A 1 86 ? 15.229 -9.676 -9.493 1.00 97.94 86 ARG A CA 1
ATOM 633 C C . ARG A 1 86 ? 16.036 -8.654 -10.289 1.00 97.94 86 ARG A C 1
ATOM 635 O O . ARG A 1 86 ? 17.219 -8.470 -10.006 1.00 97.94 86 ARG A O 1
ATOM 642 N N . TYR A 1 87 ? 15.391 -7.970 -11.231 1.00 97.50 87 TYR A N 1
ATOM 643 C CA . TYR A 1 87 ? 16.011 -6.893 -11.998 1.00 97.50 87 TYR A CA 1
ATOM 644 C C . TYR A 1 87 ? 16.450 -5.729 -11.101 1.00 97.50 87 TYR A C 1
ATOM 646 O O . TYR A 1 87 ? 17.623 -5.350 -11.113 1.00 97.50 87 TYR A O 1
ATOM 654 N N . ALA A 1 88 ? 15.546 -5.222 -10.259 1.00 97.62 88 ALA A N 1
ATOM 655 C CA . ALA A 1 88 ? 15.824 -4.124 -9.336 1.00 97.62 88 ALA A CA 1
ATOM 656 C C . ALA A 1 88 ? 16.985 -4.457 -8.383 1.00 97.62 88 ALA A C 1
ATOM 658 O O . ALA A 1 88 ? 17.869 -3.631 -8.149 1.00 97.62 88 ALA A O 1
ATOM 659 N N . ARG A 1 89 ? 17.036 -5.697 -7.879 1.00 96.81 89 ARG A N 1
ATOM 660 C CA . ARG A 1 89 ? 18.127 -6.202 -7.035 1.00 96.81 89 ARG A CA 1
ATOM 661 C C . ARG A 1 89 ? 19.467 -6.191 -7.763 1.00 96.81 89 ARG A C 1
ATOM 663 O O . ARG A 1 89 ? 20.431 -5.663 -7.217 1.00 96.81 89 ARG A O 1
ATOM 670 N N . GLY A 1 90 ? 19.524 -6.726 -8.984 1.00 96.88 90 GLY A N 1
ATOM 671 C CA . GLY A 1 90 ? 20.751 -6.767 -9.790 1.00 96.88 90 GLY A CA 1
ATOM 672 C C . GLY A 1 90 ? 21.299 -5.382 -10.154 1.00 96.88 90 GLY A C 1
ATOM 673 O O . GLY A 1 90 ? 22.478 -5.248 -10.463 1.00 96.88 90 GLY A O 1
ATOM 674 N N . ARG A 1 91 ? 20.460 -4.343 -10.085 1.00 96.62 91 ARG A N 1
ATOM 675 C CA . ARG A 1 91 ? 20.819 -2.947 -10.374 1.00 96.62 91 ARG A CA 1
ATOM 676 C C . ARG A 1 91 ? 21.021 -2.092 -9.118 1.00 96.62 91 ARG A C 1
ATOM 678 O O . ARG A 1 91 ? 21.248 -0.897 -9.239 1.00 96.62 91 ARG A O 1
ATOM 685 N N . GLY A 1 92 ? 20.917 -2.674 -7.920 1.00 95.69 92 GLY A N 1
ATOM 686 C CA . GLY A 1 92 ? 21.044 -1.936 -6.658 1.00 95.69 92 GLY A CA 1
ATOM 687 C C . GLY A 1 92 ? 19.864 -1.010 -6.331 1.00 95.69 92 GLY A C 1
ATOM 688 O O . GLY A 1 92 ? 19.920 -0.287 -5.338 1.00 95.69 92 GLY A O 1
ATOM 689 N N . MET A 1 93 ? 18.772 -1.070 -7.100 1.00 97.25 93 MET A N 1
ATOM 690 C CA . MET A 1 93 ? 17.600 -0.194 -6.957 1.00 97.25 93 MET A CA 1
ATOM 691 C C . MET A 1 93 ? 16.835 -0.427 -5.650 1.00 97.25 93 MET A C 1
ATOM 693 O O . MET A 1 93 ? 16.109 0.451 -5.204 1.00 97.25 93 MET A O 1
ATOM 697 N N . LEU A 1 94 ? 17.021 -1.577 -4.988 1.00 95.75 94 LEU A N 1
ATOM 698 C CA . LEU A 1 94 ? 16.401 -1.865 -3.684 1.00 95.75 94 LEU A CA 1
ATOM 699 C C . LEU A 1 94 ? 16.891 -0.953 -2.547 1.00 95.75 94 LEU A C 1
ATOM 701 O O . LEU A 1 94 ? 16.298 -0.959 -1.474 1.00 95.75 94 LEU A O 1
ATOM 705 N N . ARG A 1 95 ? 17.967 -0.181 -2.763 1.00 94.38 95 ARG A N 1
ATOM 706 C CA . ARG A 1 95 ? 18.406 0.871 -1.831 1.00 94.38 95 ARG A CA 1
ATOM 707 C C . ARG A 1 95 ? 17.493 2.098 -1.867 1.00 94.38 95 ARG A C 1
ATOM 709 O O . ARG A 1 95 ? 17.506 2.886 -0.931 1.00 94.38 95 ARG A O 1
ATOM 716 N N . ASN A 1 96 ? 16.718 2.264 -2.938 1.00 95.88 96 ASN A N 1
ATOM 717 C CA . ASN A 1 96 ? 15.724 3.316 -3.046 1.00 95.88 96 ASN A CA 1
ATOM 718 C C . ASN A 1 96 ? 14.472 2.917 -2.243 1.00 95.88 96 ASN A C 1
ATOM 720 O O . ASN A 1 96 ? 13.808 1.929 -2.568 1.00 95.88 96 ASN A O 1
ATOM 724 N N . VAL A 1 97 ? 14.147 3.705 -1.213 1.00 96.12 97 VAL A N 1
ATOM 725 C CA . VAL A 1 97 ? 13.015 3.459 -0.304 1.00 96.12 97 VAL A CA 1
ATOM 726 C C . VAL A 1 97 ? 11.679 3.343 -1.045 1.00 96.12 97 VAL A C 1
ATOM 728 O O . VAL A 1 97 ? 10.875 2.479 -0.710 1.00 96.12 97 VAL A O 1
ATOM 731 N N . TYR A 1 98 ? 11.473 4.106 -2.124 1.00 96.19 98 TYR A N 1
ATOM 732 C CA . TYR A 1 98 ? 10.241 4.059 -2.916 1.00 96.19 98 TYR A CA 1
ATOM 733 C C . TYR A 1 98 ? 10.083 2.728 -3.659 1.00 96.19 98 TYR A C 1
ATOM 735 O O . TYR A 1 98 ? 8.994 2.159 -3.691 1.00 96.19 98 TYR A O 1
ATOM 743 N N . VAL A 1 99 ? 11.173 2.198 -4.225 1.00 97.69 99 VAL A N 1
ATOM 744 C CA . VAL A 1 99 ? 11.169 0.883 -4.890 1.00 97.69 99 VAL A CA 1
ATOM 745 C C . VAL A 1 99 ? 10.922 -0.227 -3.870 1.00 97.69 99 VAL A C 1
ATOM 747 O O . VAL A 1 99 ? 10.132 -1.138 -4.120 1.00 97.69 99 VAL A O 1
ATOM 750 N N . ALA A 1 100 ? 11.580 -0.154 -2.712 1.00 97.94 100 ALA A N 1
ATOM 751 C CA . ALA A 1 100 ? 11.421 -1.145 -1.657 1.00 97.94 100 ALA A CA 1
ATOM 752 C C . ALA A 1 100 ? 10.000 -1.139 -1.061 1.00 97.94 100 ALA A C 1
ATOM 754 O O . ALA A 1 100 ? 9.407 -2.209 -0.932 1.00 97.94 100 ALA A O 1
ATOM 755 N N . ASN A 1 101 ? 9.421 0.035 -0.791 1.00 97.88 101 ASN A N 1
ATOM 756 C CA . ASN A 1 101 ? 8.040 0.174 -0.313 1.00 97.88 101 ASN A CA 1
ATOM 757 C C . ASN A 1 101 ? 7.030 -0.379 -1.325 1.00 97.88 101 ASN A C 1
ATOM 759 O O . ASN A 1 101 ? 6.178 -1.187 -0.957 1.00 97.88 101 ASN A O 1
ATOM 763 N N . ALA A 1 102 ? 7.182 -0.044 -2.610 1.00 97.69 102 ALA A N 1
ATOM 764 C CA . ALA A 1 102 ? 6.320 -0.577 -3.665 1.00 97.69 102 ALA A CA 1
ATOM 765 C C . ALA A 1 102 ? 6.417 -2.112 -3.783 1.00 97.69 102 ALA A C 1
ATOM 767 O O . ALA A 1 102 ? 5.426 -2.781 -4.069 1.00 97.69 102 ALA A O 1
ATOM 768 N N . LEU A 1 103 ? 7.592 -2.702 -3.525 1.00 98.38 103 LEU A N 1
ATOM 769 C CA . LEU A 1 103 ? 7.762 -4.158 -3.468 1.00 98.38 103 LEU A CA 1
ATOM 770 C C . LEU A 1 103 ? 7.100 -4.788 -2.239 1.00 98.38 103 LEU A C 1
ATOM 772 O O . LEU A 1 103 ? 6.530 -5.872 -2.366 1.00 98.38 103 LEU A O 1
ATOM 776 N N . VAL A 1 104 ? 7.182 -4.147 -1.066 1.00 98.38 104 VAL A N 1
ATOM 777 C CA . VAL A 1 104 ? 6.483 -4.598 0.151 1.00 98.38 104 VAL A CA 1
ATO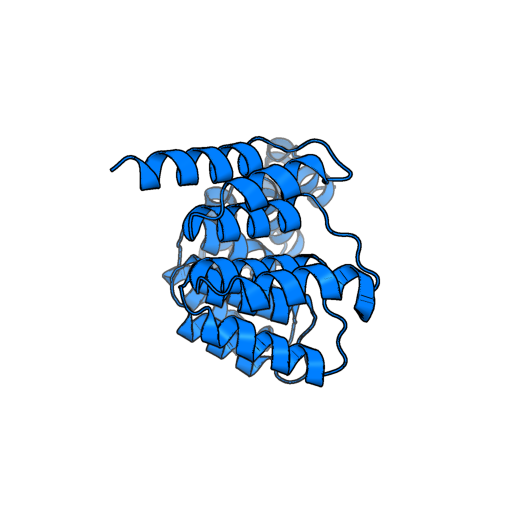M 778 C C . VAL A 1 104 ? 4.980 -4.641 -0.111 1.00 98.38 104 VAL A C 1
ATOM 780 O O . VAL A 1 104 ? 4.364 -5.686 0.096 1.00 98.38 104 VAL A O 1
ATOM 783 N N . GLU A 1 105 ? 4.413 -3.552 -0.634 1.00 97.25 105 GLU A N 1
ATOM 784 C CA . GLU A 1 105 ? 2.987 -3.466 -0.955 1.00 97.25 105 GLU A CA 1
ATOM 785 C C . GLU A 1 105 ? 2.578 -4.494 -2.019 1.00 97.25 105 GLU A C 1
ATOM 787 O O . GLU A 1 105 ? 1.609 -5.231 -1.825 1.00 97.25 105 GLU A O 1
ATOM 792 N N . MET A 1 106 ? 3.344 -4.602 -3.112 1.00 98.19 106 MET A N 1
ATOM 793 C CA . MET A 1 106 ? 3.070 -5.562 -4.183 1.00 98.19 106 MET A CA 1
ATOM 794 C C . MET A 1 106 ? 3.048 -6.997 -3.661 1.00 98.19 106 MET A C 1
ATOM 796 O O . MET A 1 106 ? 2.091 -7.728 -3.918 1.00 98.19 106 MET A O 1
ATOM 800 N N . TYR A 1 107 ? 4.054 -7.398 -2.877 1.00 98.62 107 TYR A N 1
ATOM 801 C CA . TYR A 1 107 ? 4.085 -8.741 -2.309 1.00 98.62 107 TYR A CA 1
ATOM 802 C C . TYR A 1 107 ? 2.969 -8.989 -1.301 1.00 98.62 107 TYR A C 1
ATOM 804 O O . TYR A 1 107 ? 2.404 -10.083 -1.311 1.00 98.62 107 TYR A O 1
ATOM 812 N N . ALA A 1 108 ? 2.642 -8.008 -0.459 1.00 97.81 108 ALA A N 1
ATOM 813 C CA . ALA A 1 108 ? 1.552 -8.123 0.501 1.00 97.81 108 ALA A CA 1
ATOM 814 C C . ALA A 1 108 ? 0.207 -8.342 -0.208 1.00 97.81 108 ALA A C 1
ATOM 816 O O . ALA A 1 108 ? -0.487 -9.312 0.097 1.00 97.81 108 ALA A O 1
ATOM 817 N N . LYS A 1 109 ? -0.126 -7.510 -1.203 1.00 97.00 109 LYS A N 1
ATOM 818 C CA . LYS A 1 109 ? -1.377 -7.617 -1.974 1.00 97.00 109 LYS A CA 1
ATOM 819 C C . LYS A 1 109 ? -1.442 -8.870 -2.852 1.00 97.00 109 LYS A C 1
ATOM 821 O O . LYS A 1 109 ? -2.513 -9.431 -3.026 1.00 97.00 109 LYS A O 1
ATOM 826 N N . CYS A 1 110 ? -0.303 -9.375 -3.326 1.00 97.50 110 CYS A N 1
ATOM 827 C CA . CYS A 1 110 ? -0.226 -10.640 -4.068 1.00 97.50 110 CYS A CA 1
ATOM 828 C C . CYS A 1 110 ? -0.205 -11.894 -3.170 1.00 97.50 110 CYS A C 1
ATOM 830 O O . CYS A 1 110 ? 0.215 -12.964 -3.616 1.00 97.50 110 CYS A O 1
ATOM 832 N N . GLY A 1 111 ? -0.559 -11.781 -1.888 1.00 96.31 111 GLY A N 1
ATOM 833 C CA . GLY A 1 111 ? -0.646 -12.938 -0.997 1.00 96.31 111 GLY A CA 1
ATOM 834 C C . GLY A 1 111 ? 0.701 -13.457 -0.463 1.00 96.31 111 GLY A C 1
ATOM 835 O O . GLY A 1 111 ? 0.751 -14.503 0.174 1.00 96.31 111 GLY A O 1
ATOM 836 N N . SER A 1 112 ? 1.822 -12.770 -0.707 1.00 97.50 112 SER A N 1
ATOM 837 C CA . SER A 1 112 ? 3.175 -13.251 -0.382 1.00 97.50 112 SER A CA 1
ATOM 838 C C . SER A 1 112 ? 3.813 -12.488 0.785 1.00 97.50 112 SER A C 1
ATOM 840 O O . SER A 1 112 ? 4.891 -11.896 0.656 1.00 97.50 112 SER A O 1
ATOM 842 N N . ILE A 1 113 ? 3.177 -12.544 1.960 1.00 98.25 113 ILE A N 1
ATOM 843 C CA . ILE A 1 113 ? 3.600 -11.796 3.157 1.00 98.25 113 ILE A CA 1
ATOM 844 C C . ILE A 1 113 ? 5.047 -12.082 3.585 1.00 98.25 113 ILE A C 1
ATOM 846 O O . ILE A 1 113 ? 5.788 -11.169 3.941 1.00 98.25 113 ILE A O 1
ATOM 850 N N . HIS A 1 114 ? 5.513 -13.328 3.450 1.00 98.06 114 HIS A N 1
ATOM 851 C CA . HIS A 1 114 ? 6.897 -13.689 3.769 1.00 98.06 114 HIS A CA 1
ATOM 852 C C . HIS A 1 114 ? 7.920 -12.935 2.899 1.00 98.06 114 HIS A C 1
ATOM 854 O O . HIS A 1 114 ? 8.979 -12.523 3.379 1.00 9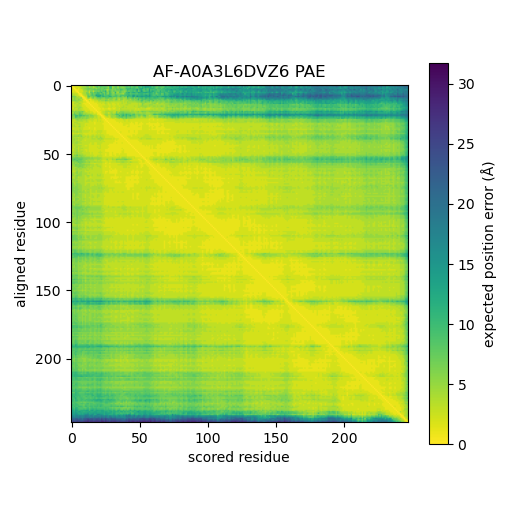8.06 114 HIS A O 1
ATOM 860 N N . ARG A 1 115 ? 7.613 -12.720 1.610 1.00 98.12 115 ARG A N 1
ATOM 861 C CA . ARG A 1 115 ? 8.488 -11.949 0.715 1.00 98.12 115 ARG A CA 1
ATOM 862 C C . ARG A 1 115 ? 8.419 -10.459 1.021 1.00 98.12 115 ARG A C 1
ATOM 864 O O . ARG A 1 115 ? 9.476 -9.833 1.051 1.00 98.12 115 ARG A O 1
ATOM 871 N N . ALA A 1 116 ? 7.231 -9.928 1.318 1.00 98.50 116 ALA A N 1
ATOM 872 C CA . ALA A 1 116 ? 7.070 -8.549 1.782 1.00 98.50 116 ALA A CA 1
ATOM 873 C C . ALA A 1 116 ? 7.941 -8.291 3.024 1.00 98.50 116 ALA A C 1
ATOM 875 O O . ALA A 1 116 ? 8.771 -7.381 3.032 1.00 98.50 116 ALA A O 1
ATOM 876 N N . TRP A 1 117 ? 7.876 -9.189 4.011 1.00 98.38 117 TRP A N 1
ATOM 877 C CA . TRP A 1 117 ? 8.707 -9.132 5.212 1.00 98.38 117 TRP A CA 1
ATOM 878 C C . TRP A 1 117 ? 10.209 -9.214 4.909 1.00 98.38 117 TRP A C 1
ATOM 880 O O . TRP A 1 117 ? 11.006 -8.478 5.493 1.00 98.38 117 TRP A O 1
ATOM 890 N N . LYS A 1 118 ? 10.626 -10.069 3.965 1.00 98.25 118 LYS A N 1
ATOM 891 C CA . LYS A 1 118 ? 12.034 -10.167 3.545 1.00 98.25 118 LYS A CA 1
ATOM 892 C C . LYS A 1 118 ? 12.541 -8.864 2.922 1.00 98.25 118 LYS A C 1
ATOM 894 O O . LYS A 1 118 ? 13.666 -8.464 3.223 1.00 98.25 118 LYS A O 1
ATOM 899 N N . VAL A 1 119 ? 11.735 -8.208 2.084 1.00 98.12 119 VAL A N 1
ATOM 900 C CA . VAL A 1 119 ? 12.071 -6.897 1.503 1.00 98.12 119 VAL A CA 1
ATOM 901 C C . VAL A 1 119 ? 12.174 -5.853 2.611 1.00 98.12 119 VAL A C 1
ATOM 903 O O . VAL A 1 119 ? 13.231 -5.244 2.753 1.00 98.12 119 VAL A O 1
ATOM 906 N N . PHE A 1 120 ? 11.152 -5.735 3.463 1.00 98.19 120 PHE A N 1
ATOM 907 C CA . PHE A 1 120 ? 11.136 -4.805 4.595 1.00 98.19 120 PHE A CA 1
ATOM 908 C C . PHE A 1 120 ? 12.360 -4.980 5.508 1.00 98.19 120 PHE A C 1
ATOM 910 O O . PHE A 1 120 ? 13.036 -4.014 5.874 1.00 98.19 120 PHE A O 1
ATOM 917 N N . ARG A 1 121 ? 12.725 -6.223 5.848 1.00 97.31 121 ARG A N 1
ATOM 918 C CA . ARG A 1 121 ? 13.937 -6.518 6.628 1.00 97.31 121 ARG A CA 1
ATOM 919 C C . ARG A 1 121 ? 15.218 -6.105 5.902 1.00 97.31 121 ARG A C 1
ATOM 921 O O . ARG A 1 121 ? 16.116 -5.563 6.544 1.00 97.31 121 ARG A O 1
ATOM 928 N N . GLY A 1 122 ? 15.277 -6.306 4.589 1.00 96.31 122 GLY A N 1
ATOM 929 C CA . GLY A 1 122 ? 16.410 -5.924 3.746 1.00 96.31 122 GLY A CA 1
ATOM 930 C C . GLY A 1 122 ? 16.661 -4.416 3.649 1.00 96.31 122 GLY A C 1
ATOM 931 O O . GLY A 1 122 ? 17.786 -4.025 3.360 1.00 96.31 122 GLY A O 1
ATOM 932 N N . MET A 1 123 ? 15.665 -3.572 3.940 1.00 95.94 123 MET A N 1
ATOM 933 C CA . MET A 1 123 ? 15.808 -2.105 3.901 1.00 95.94 123 MET A CA 1
ATOM 934 C C . MET A 1 123 ? 16.735 -1.544 4.993 1.00 95.94 123 MET A C 1
ATOM 936 O O . MET A 1 123 ? 17.255 -0.440 4.852 1.00 95.94 123 MET A O 1
ATOM 940 N N . GLY A 1 124 ? 16.963 -2.283 6.085 1.00 92.50 124 GLY A N 1
ATOM 941 C CA . GLY A 1 124 ? 17.856 -1.848 7.163 1.00 92.50 124 GLY A CA 1
ATOM 942 C C . GLY A 1 124 ? 17.462 -0.489 7.755 1.00 92.50 124 GLY A C 1
ATOM 943 O O . GLY A 1 124 ? 16.327 -0.306 8.192 1.00 92.50 124 GLY A O 1
ATOM 944 N N . THR A 1 125 ? 18.406 0.451 7.776 1.00 90.38 125 THR A N 1
ATOM 945 C CA . THR A 1 125 ? 18.226 1.818 8.297 1.00 90.38 125 THR A CA 1
ATOM 946 C C . THR A 1 125 ? 17.536 2.771 7.318 1.00 90.38 125 THR A C 1
ATOM 948 O O . THR A 1 125 ? 17.208 3.883 7.703 1.00 90.38 125 THR A O 1
ATOM 951 N N . GLN A 1 126 ? 17.279 2.353 6.074 1.00 91.19 126 GLN A N 1
ATOM 952 C CA . GLN A 1 126 ? 16.641 3.188 5.043 1.00 91.19 126 GLN A CA 1
ATOM 953 C C . GLN A 1 126 ? 15.105 3.216 5.143 1.00 91.19 126 GLN A C 1
ATOM 955 O O . GLN A 1 126 ? 14.440 3.725 4.245 1.00 91.19 126 GLN A O 1
ATOM 960 N N . ARG A 1 127 ? 14.522 2.624 6.194 1.00 95.06 127 ARG A N 1
ATOM 961 C CA . ARG A 1 127 ? 13.067 2.594 6.390 1.00 95.06 127 ARG A CA 1
ATOM 962 C C . ARG A 1 127 ? 12.557 3.971 6.782 1.00 95.06 127 ARG A C 1
ATOM 964 O O . ARG A 1 127 ? 12.997 4.532 7.781 1.00 95.06 127 ARG A O 1
ATOM 971 N N . ASP A 1 128 ? 11.570 4.447 6.045 1.00 95.12 128 ASP A N 1
ATOM 972 C CA . ASP A 1 128 ? 10.744 5.588 6.418 1.00 95.12 128 ASP A CA 1
ATOM 973 C C . ASP A 1 128 ? 9.442 5.130 7.092 1.00 95.12 128 ASP A C 1
ATOM 975 O O . ASP A 1 128 ? 9.136 3.936 7.156 1.00 95.12 128 ASP A O 1
ATOM 979 N N . LEU A 1 129 ? 8.648 6.078 7.595 1.00 96.81 129 LEU A N 1
ATOM 980 C CA . LEU A 1 129 ? 7.358 5.775 8.223 1.00 96.81 129 LEU A CA 1
ATOM 981 C C . LEU A 1 129 ? 6.408 5.031 7.267 1.00 96.81 129 LEU A C 1
ATOM 983 O O . LEU A 1 129 ? 5.688 4.133 7.696 1.00 96.81 129 LEU A O 1
ATOM 987 N N . CYS A 1 130 ? 6.466 5.331 5.965 1.00 95.81 130 CYS A N 1
ATOM 988 C CA . CYS A 1 130 ? 5.697 4.625 4.940 1.00 95.81 130 CYS A CA 1
ATOM 989 C C . CYS A 1 130 ? 6.048 3.127 4.889 1.00 95.81 130 CYS A C 1
ATOM 991 O O . CYS A 1 130 ? 5.146 2.291 4.808 1.00 95.81 130 CYS A O 1
ATOM 993 N N . SER A 1 131 ? 7.330 2.776 5.028 1.00 96.88 131 SER A N 1
ATOM 994 C CA . SER A 1 131 ? 7.806 1.389 5.104 1.00 96.88 131 SER A CA 1
ATOM 995 C C . SER A 1 131 ? 7.139 0.644 6.261 1.00 96.88 131 SER A C 1
ATOM 997 O O . SER A 1 131 ? 6.654 -0.479 6.101 1.00 96.88 131 SER A O 1
ATOM 999 N N . TRP A 1 132 ? 7.115 1.271 7.443 1.00 98.12 132 TRP A N 1
ATOM 1000 C CA . TRP A 1 132 ? 6.525 0.703 8.656 1.00 98.12 132 TRP A CA 1
ATOM 1001 C C . TRP A 1 132 ? 5.013 0.562 8.530 1.00 98.12 132 TRP A C 1
ATOM 1003 O O . TRP A 1 132 ? 4.492 -0.527 8.758 1.00 98.12 132 TRP A O 1
ATOM 1013 N N . ASN A 1 133 ? 4.329 1.620 8.096 1.00 98.06 133 ASN A N 1
ATOM 1014 C CA . ASN A 1 133 ? 2.883 1.622 7.890 1.00 98.06 133 ASN A CA 1
ATOM 1015 C C . ASN A 1 133 ? 2.460 0.541 6.886 1.00 98.06 133 ASN A C 1
ATOM 1017 O O . ASN A 1 133 ? 1.538 -0.225 7.160 1.00 98.06 133 ASN A O 1
ATOM 1021 N N . SER A 1 134 ? 3.183 0.414 5.769 1.00 96.56 134 SER A N 1
ATOM 1022 C CA . SER A 1 134 ? 2.916 -0.605 4.746 1.00 96.56 134 SER A CA 1
ATOM 1023 C C . SER A 1 134 ? 3.030 -2.019 5.312 1.00 96.56 134 SER A C 1
ATOM 1025 O O . SER A 1 134 ? 2.178 -2.862 5.043 1.00 96.56 134 SER A O 1
ATOM 1027 N N . MET A 1 135 ? 4.057 -2.290 6.122 1.00 98.50 135 MET A N 1
ATOM 1028 C CA . MET A 1 135 ? 4.275 -3.620 6.692 1.00 98.50 135 MET A CA 1
ATOM 1029 C C . MET A 1 135 ? 3.314 -3.937 7.852 1.00 98.50 135 MET A C 1
ATOM 1031 O O . MET A 1 135 ? 2.861 -5.074 7.956 1.00 98.50 135 MET A O 1
ATOM 1035 N N . ILE A 1 136 ? 2.960 -2.950 8.686 1.00 98.50 136 ILE A N 1
ATOM 1036 C CA . ILE A 1 136 ? 1.922 -3.092 9.725 1.00 98.50 136 ILE A CA 1
ATOM 1037 C C . ILE A 1 136 ? 0.592 -3.460 9.063 1.00 98.50 136 ILE A C 1
ATOM 1039 O O . ILE A 1 136 ? 0.007 -4.486 9.400 1.00 98.50 136 ILE A O 1
ATOM 1043 N N . MET A 1 137 ? 0.159 -2.688 8.061 1.00 97.50 137 MET A N 1
ATOM 1044 C CA . MET A 1 137 ? -1.068 -2.980 7.314 1.00 97.50 137 MET A CA 1
ATOM 1045 C C . MET A 1 137 ? -1.001 -4.338 6.613 1.00 97.50 137 MET A C 1
ATOM 1047 O O . MET A 1 137 ? -1.970 -5.092 6.644 1.00 97.50 137 MET A O 1
ATOM 1051 N N . ALA A 1 138 ? 0.147 -4.687 6.025 1.00 97.94 138 ALA A N 1
ATOM 1052 C CA . ALA A 1 138 ? 0.346 -5.989 5.400 1.00 97.94 138 ALA A CA 1
ATOM 1053 C C . ALA A 1 138 ? 0.171 -7.144 6.397 1.00 97.94 138 ALA A C 1
ATOM 1055 O O . ALA A 1 138 ? -0.438 -8.149 6.053 1.00 97.94 138 ALA A O 1
ATOM 1056 N N . PHE A 1 139 ? 0.655 -7.022 7.633 1.00 98.62 139 PHE A N 1
ATOM 1057 C CA . PHE A 1 139 ? 0.402 -8.043 8.649 1.00 98.62 139 PHE A CA 1
ATOM 1058 C C . PHE A 1 139 ? -1.082 -8.137 9.018 1.00 98.62 139 PHE A C 1
ATOM 1060 O O . PHE A 1 139 ? -1.627 -9.238 9.064 1.00 98.62 139 PHE A O 1
ATOM 1067 N N . VAL A 1 140 ? -1.761 -7.001 9.185 1.00 97.00 140 VAL A N 1
ATOM 1068 C CA . VAL A 1 140 ? -3.188 -6.958 9.538 1.00 97.00 140 VAL A CA 1
ATOM 1069 C C . VAL A 1 140 ? -4.070 -7.637 8.491 1.00 97.00 140 VAL A C 1
ATOM 1071 O O . VAL A 1 140 ? -4.878 -8.496 8.847 1.00 97.00 140 VAL A O 1
ATOM 1074 N N . VAL A 1 141 ? -3.893 -7.313 7.204 1.00 95.12 141 VAL A N 1
ATOM 1075 C CA . VAL A 1 141 ? -4.701 -7.908 6.118 1.00 95.12 141 VAL A CA 1
ATOM 1076 C C . VAL A 1 141 ? -4.421 -9.400 5.913 1.00 95.12 141 VAL A C 1
ATOM 1078 O O . VAL A 1 141 ? -5.244 -10.102 5.338 1.00 95.12 141 VAL A O 1
ATOM 1081 N N . HIS A 1 142 ? -3.283 -9.895 6.408 1.00 96.75 142 HIS A N 1
ATOM 1082 C CA . HIS A 1 142 ? -2.925 -11.318 6.422 1.00 96.75 142 HIS A CA 1
ATOM 1083 C C . HIS A 1 142 ? -3.323 -12.033 7.724 1.00 96.75 142 HIS A C 1
ATOM 1085 O O . HIS A 1 142 ? -2.950 -13.185 7.923 1.00 96.75 142 HIS A O 1
ATOM 1091 N N . GLY A 1 143 ? -4.062 -11.371 8.623 1.00 95.62 143 GLY A N 1
ATOM 1092 C CA . GLY A 1 143 ? -4.507 -11.949 9.898 1.00 95.62 143 GLY A CA 1
ATOM 1093 C C . GLY A 1 143 ? -3.411 -12.069 10.964 1.00 95.62 143 GLY A C 1
ATOM 1094 O O . GLY A 1 143 ? -3.648 -12.641 12.022 1.00 95.62 143 GLY A O 1
ATOM 1095 N N . LEU A 1 144 ? -2.229 -11.503 10.719 1.00 98.00 144 LEU A N 1
ATOM 1096 C CA . LEU A 1 144 ? -1.052 -11.550 11.593 1.00 98.00 144 LEU A CA 1
ATOM 1097 C C . LEU A 1 144 ? -1.033 -10.341 12.544 1.00 98.00 144 LEU A C 1
ATOM 1099 O O . LEU A 1 144 ? -0.100 -9.535 12.563 1.00 98.00 144 LEU A O 1
ATOM 1103 N N . TRP A 1 145 ? -2.117 -10.148 13.296 1.00 97.38 145 TRP A N 1
ATOM 1104 C CA . TRP A 1 145 ? -2.296 -8.966 14.148 1.00 97.38 145 TRP A CA 1
ATOM 1105 C C . TRP A 1 145 ? -1.263 -8.887 15.285 1.00 97.38 145 TRP A C 1
ATOM 1107 O O . TRP A 1 145 ? -0.821 -7.790 15.631 1.00 97.38 145 TRP A O 1
ATOM 1117 N N . THR A 1 146 ? -0.792 -10.026 15.803 1.00 98.31 146 THR A N 1
ATOM 1118 C CA . THR A 1 146 ? 0.296 -10.097 16.793 1.00 98.31 146 THR A CA 1
ATOM 1119 C C . THR A 1 146 ? 1.601 -9.501 16.266 1.00 98.31 146 THR A C 1
ATOM 1121 O O . THR A 1 146 ? 2.283 -8.730 16.950 1.00 98.31 146 THR A O 1
ATOM 1124 N N . GLU A 1 147 ? 1.952 -9.818 15.023 1.00 98.50 147 GLU A N 1
ATOM 1125 C CA . GLU A 1 147 ? 3.134 -9.313 14.339 1.00 98.50 147 GLU A CA 1
ATOM 1126 C C . GLU A 1 147 ? 2.991 -7.824 14.030 1.00 98.50 147 GLU A C 1
ATOM 1128 O O . GLU A 1 147 ? 3.973 -7.089 14.153 1.00 98.50 147 GLU A O 1
ATOM 1133 N N . ALA A 1 148 ? 1.783 -7.365 13.690 1.00 98.50 148 ALA A N 1
ATOM 1134 C CA . ALA A 1 148 ? 1.488 -5.951 13.475 1.00 98.50 148 ALA A CA 1
ATOM 1135 C C . ALA A 1 148 ? 1.736 -5.116 14.746 1.00 98.50 148 ALA A C 1
ATOM 1137 O O . ALA A 1 148 ? 2.481 -4.133 14.694 1.00 98.50 148 ALA A O 1
ATOM 1138 N N . LEU A 1 149 ? 1.198 -5.538 15.896 1.00 98.19 149 LEU A N 1
ATOM 1139 C CA . LEU A 1 149 ? 1.400 -4.856 17.184 1.00 98.19 149 LEU A CA 1
ATOM 1140 C C . LEU A 1 149 ? 2.864 -4.925 17.643 1.00 98.19 149 LEU A C 1
ATOM 1142 O O . LEU A 1 149 ? 3.457 -3.919 18.039 1.00 98.19 149 LEU A O 1
ATOM 1146 N N . THR A 1 150 ? 3.512 -6.083 17.477 1.00 98.25 150 THR A N 1
ATOM 1147 C CA . THR A 1 150 ? 4.953 -6.231 17.740 1.00 98.25 150 THR A CA 1
ATOM 1148 C C . THR A 1 150 ? 5.781 -5.271 16.880 1.00 98.25 150 THR A C 1
ATOM 1150 O O . THR A 1 150 ? 6.770 -4.692 17.344 1.00 98.25 150 THR A O 1
ATOM 1153 N N . LEU A 1 151 ? 5.408 -5.095 15.610 1.00 98.12 151 LEU A N 1
ATOM 1154 C CA . LEU A 1 151 ? 6.099 -4.189 14.702 1.00 98.12 151 LEU A CA 1
ATOM 1155 C C . LEU A 1 151 ? 5.868 -2.720 15.077 1.00 98.12 151 LEU A C 1
ATOM 1157 O O . LEU A 1 151 ? 6.809 -1.930 15.002 1.00 98.12 151 LEU A O 1
ATOM 1161 N N . PHE A 1 152 ? 4.675 -2.366 15.554 1.00 97.88 152 PHE A N 1
ATOM 1162 C CA . PHE A 1 152 ? 4.389 -1.040 16.098 1.00 97.88 152 PHE A CA 1
ATOM 1163 C C . PHE A 1 152 ? 5.235 -0.712 17.333 1.00 97.88 152 PHE A C 1
ATOM 1165 O O . PHE A 1 152 ? 5.824 0.368 17.404 1.00 97.88 152 PHE A O 1
ATOM 1172 N N . HIS A 1 153 ? 5.393 -1.649 18.272 1.00 96.31 153 HIS A N 1
ATOM 1173 C CA . HIS A 1 153 ? 6.304 -1.447 19.402 1.00 96.31 153 HIS A CA 1
ATOM 1174 C C . HIS A 1 153 ? 7.738 -1.186 18.932 1.00 96.31 153 HIS A C 1
ATOM 1176 O O . HIS A 1 153 ? 8.387 -0.262 19.417 1.00 96.31 153 HIS A O 1
ATOM 1182 N N . LYS A 1 154 ? 8.219 -1.930 17.929 1.00 96.50 154 LYS A N 1
ATOM 1183 C CA . LYS A 1 154 ? 9.542 -1.683 17.333 1.00 96.50 154 LYS A CA 1
ATOM 1184 C C . LYS A 1 154 ? 9.637 -0.303 16.684 1.00 96.50 154 LYS A C 1
ATOM 1186 O O . LYS A 1 154 ? 10.654 0.355 16.879 1.00 96.50 154 LYS A O 1
ATOM 1191 N N . LEU A 1 155 ? 8.603 0.143 15.964 1.00 96.62 155 LEU A N 1
ATOM 1192 C CA . LEU A 1 155 ? 8.537 1.494 15.396 1.00 96.62 155 LEU A CA 1
ATOM 1193 C C . LEU A 1 155 ? 8.715 2.553 16.494 1.00 96.62 155 LEU A C 1
ATOM 1195 O O . LEU A 1 155 ? 9.569 3.425 16.347 1.00 96.62 155 LEU A O 1
ATOM 1199 N N . ARG A 1 156 ? 7.997 2.437 17.620 1.00 94.19 156 ARG A N 1
ATOM 1200 C CA . ARG A 1 156 ? 8.120 3.373 18.756 1.00 94.19 156 ARG A CA 1
ATOM 1201 C C . ARG A 1 156 ? 9.548 3.450 19.300 1.00 94.19 156 ARG A C 1
ATOM 1203 O O . ARG A 1 156 ? 10.033 4.539 19.587 1.00 94.19 156 ARG A O 1
ATOM 1210 N N . MET A 1 157 ? 10.252 2.319 19.362 1.00 93.75 157 MET A N 1
ATOM 1211 C CA . MET A 1 157 ? 11.647 2.270 19.823 1.00 93.75 157 MET A CA 1
ATOM 1212 C C . MET A 1 157 ? 12.647 2.913 18.850 1.00 93.75 157 MET A C 1
ATOM 1214 O O . MET A 1 157 ? 13.782 3.176 19.238 1.00 93.75 157 MET A O 1
ATOM 1218 N N . THR A 1 158 ? 12.262 3.176 17.596 1.00 91.75 158 THR A N 1
ATOM 1219 C CA . THR A 1 158 ? 13.143 3.854 16.625 1.00 91.75 158 THR A CA 1
ATOM 1220 C C . THR A 1 158 ? 13.172 5.376 16.774 1.00 91.75 158 THR A C 1
ATOM 1222 O O . THR A 1 158 ? 14.014 6.026 16.160 1.00 91.75 158 THR A O 1
ATOM 1225 N N . GLY A 1 159 ? 12.245 5.959 17.543 1.00 85.06 159 GLY A N 1
ATOM 1226 C CA . GLY A 1 159 ? 12.054 7.410 17.635 1.00 85.06 159 GLY A CA 1
ATOM 1227 C C . GLY A 1 159 ? 11.283 8.029 16.461 1.00 85.06 159 GLY A C 1
ATOM 1228 O O . GLY A 1 159 ? 10.947 9.213 16.513 1.00 85.06 159 GLY A O 1
ATOM 1229 N N . ALA A 1 160 ? 10.956 7.256 15.417 1.00 88.75 160 ALA A N 1
ATOM 1230 C CA . ALA A 1 160 ? 10.037 7.701 14.375 1.00 88.75 160 ALA A CA 1
ATOM 1231 C C . ALA A 1 160 ? 8.632 7.895 14.963 1.00 88.75 160 ALA A C 1
ATOM 1233 O O . ALA A 1 160 ? 8.130 7.035 15.687 1.00 88.75 160 ALA A O 1
ATOM 1234 N N . LYS A 1 161 ? 7.999 9.029 14.650 1.00 92.44 161 LYS A N 1
ATOM 1235 C CA . LYS A 1 161 ? 6.671 9.375 15.166 1.00 92.44 161 LYS A CA 1
ATOM 1236 C C . LYS A 1 161 ? 5.586 8.652 14.360 1.00 92.44 161 LYS A C 1
ATOM 1238 O O . LYS A 1 161 ? 5.500 8.901 13.158 1.00 92.44 161 LYS A O 1
ATOM 1243 N N . PRO A 1 162 ? 4.761 7.798 14.991 1.00 96.88 162 PRO A N 1
ATOM 1244 C CA . PRO A 1 162 ? 3.547 7.269 14.379 1.00 96.88 162 PRO A CA 1
ATOM 1245 C C . PRO A 1 162 ? 2.633 8.384 13.866 1.00 96.88 162 PRO A C 1
ATOM 1247 O O . PRO A 1 162 ? 2.549 9.451 14.478 1.00 96.88 162 PRO A O 1
ATOM 1250 N N . ASP A 1 163 ? 1.922 8.121 12.772 1.00 97.31 163 ASP A N 1
ATOM 1251 C CA . ASP A 1 163 ? 0.909 9.017 12.214 1.00 97.31 163 ASP A CA 1
ATOM 1252 C C . ASP A 1 163 ? -0.484 8.369 12.236 1.00 97.31 163 ASP A C 1
ATOM 1254 O O . ASP A 1 163 ? -0.677 7.260 12.738 1.00 97.31 163 ASP A O 1
ATOM 1258 N N . GLY A 1 164 ? -1.489 9.064 11.697 1.00 97.44 164 GLY A N 1
ATOM 1259 C CA . GLY A 1 164 ? -2.846 8.514 11.630 1.00 97.44 164 GLY A CA 1
ATOM 1260 C C . GLY A 1 164 ? -2.923 7.195 10.847 1.00 97.44 164 GLY A C 1
ATOM 1261 O O . GLY A 1 164 ? -3.688 6.311 11.212 1.00 97.44 164 GLY A O 1
ATOM 1262 N N . ILE A 1 165 ? -2.095 7.007 9.814 1.00 97.50 165 ILE A N 1
ATOM 1263 C CA . ILE A 1 165 ? -2.080 5.750 9.050 1.00 97.50 165 ILE A CA 1
ATOM 1264 C C . ILE A 1 165 ? -1.538 4.614 9.925 1.00 97.50 165 ILE A C 1
ATOM 1266 O O . ILE A 1 165 ? -2.094 3.516 9.910 1.00 97.50 165 ILE A O 1
ATOM 1270 N N . THR A 1 166 ? -0.510 4.879 10.740 1.00 98.12 166 THR A N 1
ATOM 1271 C CA . THR A 1 166 ? -0.027 3.913 11.734 1.00 98.12 166 THR A CA 1
ATOM 1272 C C . THR A 1 166 ? -1.154 3.484 12.675 1.00 98.12 166 THR A C 1
ATOM 1274 O O . THR A 1 166 ? -1.338 2.287 12.899 1.00 98.12 166 THR A O 1
ATOM 1277 N N . PHE A 1 167 ? -1.924 4.446 13.198 1.00 98.25 167 PHE A N 1
ATOM 1278 C CA . PHE A 1 167 ? -3.002 4.185 14.156 1.00 98.25 167 PHE A CA 1
ATOM 1279 C C . PHE A 1 167 ? -4.191 3.435 13.561 1.00 98.25 167 PHE A C 1
ATOM 1281 O O . PHE A 1 167 ? -4.707 2.534 14.218 1.00 98.25 167 PHE A O 1
ATOM 1288 N N . VAL A 1 168 ? -4.575 3.719 12.314 1.00 98.19 168 VAL A N 1
ATOM 1289 C CA . VAL A 1 168 ? -5.544 2.881 11.586 1.00 98.19 168 VAL A CA 1
ATOM 1290 C C . VAL A 1 168 ? -5.072 1.426 11.567 1.00 98.19 168 VAL A C 1
ATOM 1292 O O . VAL A 1 168 ? -5.831 0.532 11.932 1.00 98.19 168 VAL A O 1
ATOM 1295 N N . GLY A 1 169 ? -3.804 1.183 11.221 1.00 98.06 169 GLY A N 1
ATOM 1296 C CA . GLY A 1 169 ? -3.260 -0.173 11.166 1.00 98.06 169 GLY A CA 1
ATOM 1297 C C . GLY A 1 169 ? -3.277 -0.900 12.507 1.00 98.06 169 GLY A C 1
ATOM 1298 O O . GLY A 1 169 ? -3.724 -2.041 12.572 1.00 98.06 169 GLY A O 1
ATOM 1299 N N . VAL A 1 170 ? -2.838 -0.263 13.592 1.00 98.31 170 VAL A N 1
ATOM 1300 C CA . VAL A 1 170 ? -2.779 -0.944 14.899 1.00 98.31 170 VAL A CA 1
ATOM 1301 C C . VAL A 1 170 ? -4.145 -1.107 15.561 1.00 98.31 170 VAL A C 1
ATOM 1303 O O . VAL A 1 170 ? -4.382 -2.135 16.184 1.00 98.31 170 VAL A O 1
ATOM 1306 N N . ILE A 1 171 ? -5.082 -0.173 15.371 1.00 98.25 171 ILE A N 1
ATOM 1307 C CA . ILE A 1 171 ? -6.459 -0.341 15.866 1.00 98.25 171 ILE A CA 1
ATOM 1308 C C . ILE A 1 171 ? -7.171 -1.441 15.066 1.00 98.25 171 ILE A C 1
ATOM 1310 O O . ILE A 1 171 ? -7.895 -2.260 15.638 1.00 98.25 171 ILE A O 1
ATOM 1314 N N . LEU A 1 172 ? -6.929 -1.530 13.755 1.00 97.44 172 LEU A N 1
ATOM 1315 C CA . LEU A 1 172 ? -7.437 -2.638 12.948 1.00 97.44 172 LEU A CA 1
ATOM 1316 C C . LEU A 1 172 ? -6.800 -3.981 13.356 1.00 97.44 172 LEU A C 1
ATOM 1318 O O . LEU A 1 172 ? -7.487 -5.000 13.376 1.00 97.44 172 LEU A O 1
ATOM 1322 N N . ALA A 1 173 ? -5.528 -3.994 13.770 1.00 98.19 173 ALA A N 1
ATOM 1323 C CA . ALA A 1 173 ? -4.916 -5.175 14.384 1.00 98.19 173 ALA A CA 1
ATOM 1324 C C . ALA A 1 173 ? -5.676 -5.602 15.654 1.00 98.19 173 ALA A C 1
ATOM 1326 O O . ALA A 1 173 ? -6.028 -6.773 15.787 1.00 98.19 173 ALA A O 1
ATOM 1327 N N . CYS A 1 174 ? -6.014 -4.657 16.540 1.00 98.19 174 CYS A N 1
ATOM 1328 C CA . CYS A 1 174 ? -6.850 -4.931 17.713 1.00 98.19 174 CYS A CA 1
ATOM 1329 C C . CYS A 1 174 ? -8.242 -5.445 17.324 1.00 98.19 174 CYS A C 1
ATOM 1331 O O . CYS A 1 174 ? -8.745 -6.361 17.965 1.00 98.19 174 CYS A O 1
ATOM 1333 N N . THR A 1 175 ? -8.832 -4.914 16.250 1.00 95.62 175 THR A N 1
ATOM 1334 C CA . THR A 1 175 ? -10.120 -5.373 15.697 1.00 95.62 175 THR A CA 1
ATOM 1335 C C . THR A 1 175 ? -10.066 -6.845 15.292 1.00 95.62 175 THR A C 1
ATOM 1337 O O . THR A 1 175 ? -10.954 -7.618 15.640 1.00 95.62 175 THR A O 1
ATOM 1340 N N . HIS A 1 176 ? -9.001 -7.259 14.601 1.00 94.12 176 HIS A N 1
ATOM 1341 C CA . HIS A 1 176 ? -8.801 -8.655 14.199 1.00 94.12 176 HIS A CA 1
ATOM 1342 C C . HIS A 1 176 ? -8.462 -9.574 15.383 1.00 94.12 176 HIS A C 1
ATOM 1344 O O . HIS A 1 176 ? -8.818 -10.749 15.354 1.00 94.12 176 HIS A O 1
ATOM 1350 N N . GLY A 1 177 ? -7.800 -9.050 16.417 1.00 95.06 177 GLY A N 1
ATOM 1351 C CA . GLY A 1 177 ? -7.483 -9.786 17.644 1.00 95.06 177 GLY A CA 1
ATOM 1352 C C . GLY A 1 177 ? -8.581 -9.776 18.715 1.00 95.06 177 GLY A C 1
ATOM 1353 O O . GLY A 1 177 ? -8.421 -10.441 19.733 1.00 95.06 177 GLY A O 1
ATOM 1354 N N . GLY A 1 178 ? -9.668 -9.012 18.539 1.00 95.44 178 GLY A N 1
ATOM 1355 C CA . GLY A 1 178 ? -10.691 -8.807 19.575 1.00 95.44 178 GLY A CA 1
ATOM 1356 C C . GLY A 1 178 ? -10.186 -8.056 20.819 1.00 95.44 178 GLY A C 1
ATOM 1357 O O . GLY A 1 178 ? -10.751 -8.191 21.903 1.00 95.44 178 GLY A O 1
ATOM 1358 N N . LEU A 1 179 ? -9.111 -7.273 20.691 1.00 97.12 179 LEU A N 1
ATOM 1359 C CA . LEU A 1 179 ? -8.406 -6.625 21.802 1.00 97.12 179 LEU A CA 1
ATOM 1360 C C . LEU A 1 179 ? -9.030 -5.264 22.136 1.00 97.12 179 LEU A C 1
ATOM 1362 O O . LEU A 1 179 ? -8.481 -4.213 21.806 1.00 97.12 179 LEU A O 1
ATOM 1366 N N . VAL A 1 180 ? -10.201 -5.281 22.773 1.00 97.56 180 VAL A N 1
ATOM 1367 C CA . VAL A 1 180 ? -10.993 -4.069 23.058 1.00 97.56 180 VAL A CA 1
ATOM 1368 C C . VAL A 1 180 ? -10.212 -3.045 23.881 1.00 97.56 180 VAL A C 1
ATOM 1370 O O . VAL A 1 180 ? -10.144 -1.874 23.502 1.00 97.56 180 VAL A O 1
ATOM 1373 N N . ASP A 1 181 ? -9.612 -3.477 24.989 1.00 97.81 181 ASP A N 1
ATOM 1374 C CA . ASP A 1 181 ? -8.918 -2.573 25.909 1.00 97.81 181 ASP A CA 1
ATOM 1375 C C . ASP A 1 181 ? -7.678 -1.953 25.261 1.00 97.81 181 ASP A C 1
ATOM 1377 O O . ASP A 1 181 ? -7.466 -0.744 25.352 1.00 97.81 181 ASP A O 1
ATOM 1381 N N . GLU A 1 182 ? -6.899 -2.750 24.526 1.00 97.88 182 GLU A N 1
ATOM 1382 C CA . GLU A 1 182 ? -5.730 -2.253 23.797 1.00 97.88 182 GLU A CA 1
ATOM 1383 C C . GLU A 1 182 ? -6.129 -1.293 22.668 1.00 97.88 182 GLU A C 1
ATOM 1385 O O . GLU A 1 182 ? -5.524 -0.230 22.525 1.00 97.88 182 GLU A O 1
ATOM 1390 N N . GLY A 1 183 ? -7.203 -1.595 21.930 1.00 97.94 183 GLY A N 1
ATOM 1391 C CA . GLY A 1 183 ? -7.747 -0.700 20.908 1.00 97.94 183 GLY A CA 1
ATOM 1392 C C . GLY A 1 183 ? -8.162 0.657 21.485 1.00 97.94 183 GLY A C 1
ATOM 1393 O O . GLY A 1 183 ? -7.791 1.699 20.942 1.00 97.94 183 GLY A O 1
ATOM 1394 N N . LYS A 1 184 ? -8.853 0.664 22.635 1.00 98.06 184 LYS A N 1
ATOM 1395 C CA . LYS A 1 184 ? -9.215 1.895 23.363 1.00 98.06 184 LYS A CA 1
ATOM 1396 C C . LYS A 1 184 ? -7.978 2.669 23.823 1.00 98.06 184 LYS A C 1
ATOM 1398 O O . LYS A 1 184 ? -7.934 3.891 23.669 1.00 98.06 184 LYS A O 1
ATOM 1403 N N . LEU A 1 185 ? -6.972 1.981 24.366 1.00 97.94 185 LEU A N 1
ATOM 1404 C CA . LEU A 1 185 ? -5.716 2.603 24.796 1.00 97.94 185 LEU A CA 1
ATOM 1405 C C . LEU A 1 185 ? -4.992 3.27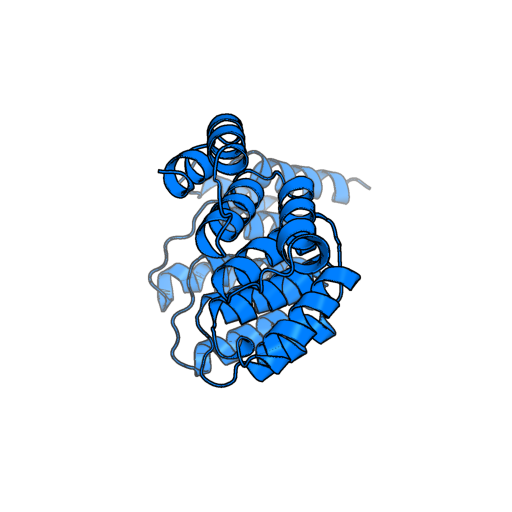4 23.623 1.00 97.94 185 LEU A C 1
ATOM 1407 O O . LEU A 1 185 ? -4.623 4.444 23.734 1.00 97.94 185 LEU A O 1
ATOM 1411 N N . LEU A 1 186 ? -4.850 2.579 22.491 1.00 97.88 186 LEU A N 1
ATOM 1412 C CA . LEU A 1 186 ? -4.214 3.112 21.282 1.00 97.88 186 LEU A CA 1
ATOM 1413 C C . LEU A 1 186 ? -4.999 4.288 20.688 1.00 97.88 186 LEU A C 1
ATOM 1415 O O . LEU A 1 186 ? -4.415 5.305 20.316 1.00 97.88 186 LEU A O 1
ATOM 1419 N N . PHE A 1 187 ? -6.327 4.194 20.631 1.00 97.94 187 PHE A N 1
ATOM 1420 C CA . PHE A 1 187 ? -7.168 5.285 20.141 1.00 97.94 187 PHE A CA 1
ATOM 1421 C C . PHE A 1 187 ? -7.033 6.547 21.007 1.00 97.94 187 PHE A C 1
ATOM 1423 O O . PHE A 1 187 ? -6.896 7.657 20.488 1.00 97.94 187 PHE A O 1
ATOM 1430 N N . ASN A 1 188 ? -7.004 6.392 22.333 1.00 97.12 188 ASN A N 1
ATOM 1431 C CA . ASN A 1 188 ? -6.827 7.511 23.258 1.00 97.12 188 ASN A CA 1
ATOM 1432 C C . ASN A 1 188 ? -5.402 8.089 23.211 1.00 97.12 188 ASN A C 1
ATOM 1434 O O . ASN A 1 188 ? -5.230 9.314 23.270 1.00 97.12 188 ASN A O 1
ATOM 1438 N N . SER A 1 189 ? -4.379 7.239 23.050 1.00 96.75 189 SER A N 1
ATOM 1439 C CA . SER A 1 189 ? -2.983 7.684 22.977 1.00 96.75 189 SER A CA 1
ATOM 1440 C C . SER A 1 189 ? -2.728 8.581 21.768 1.00 96.75 189 SER A C 1
ATOM 1442 O O . SER A 1 189 ? -1.866 9.453 21.846 1.00 96.75 189 SER A O 1
ATOM 1444 N N . MET A 1 190 ? -3.501 8.453 20.680 1.00 97.56 190 MET A N 1
ATOM 1445 C CA . MET A 1 190 ? -3.421 9.365 19.532 1.00 97.56 190 MET A CA 1
ATOM 1446 C C . MET A 1 190 ? -3.433 10.835 19.960 1.00 97.56 190 MET A C 1
ATOM 1448 O O . MET A 1 190 ? -2.539 11.588 19.580 1.00 97.56 190 MET A O 1
ATOM 1452 N N . ARG A 1 191 ? -4.412 11.235 20.784 1.00 95.12 191 ARG A N 1
ATOM 1453 C CA . ARG A 1 191 ? -4.524 12.612 21.287 1.00 95.12 191 ARG A CA 1
ATOM 1454 C C . ARG A 1 191 ? -3.545 12.868 22.427 1.00 95.12 191 ARG A C 1
ATOM 1456 O O . ARG A 1 191 ? -2.872 13.893 22.412 1.00 95.12 191 ARG A O 1
ATOM 1463 N N . GLY A 1 192 ? -3.497 11.956 23.400 1.00 93.06 192 GLY A N 1
ATOM 1464 C CA . GLY A 1 192 ? -2.783 12.163 24.663 1.00 93.06 192 GLY A CA 1
ATOM 1465 C C . GLY A 1 192 ? -1.258 12.118 24.551 1.00 93.06 192 GLY A C 1
ATOM 1466 O O . GLY A 1 192 ? -0.581 12.905 25.201 1.00 93.06 192 GLY A O 1
ATOM 1467 N N . GLU A 1 193 ? -0.718 11.228 23.719 1.00 93.50 193 GLU A N 1
ATOM 1468 C CA . GLU A 1 193 ? 0.729 11.005 23.573 1.00 93.50 193 GLU A CA 1
ATOM 1469 C C . GLU A 1 193 ? 1.265 11.574 22.250 1.00 93.50 193 GLU A C 1
ATOM 1471 O O . GLU A 1 193 ? 2.354 12.144 22.217 1.00 93.50 193 GLU A O 1
ATOM 1476 N N . PHE A 1 194 ? 0.499 11.465 21.157 1.00 93.69 194 PHE A N 1
ATOM 1477 C CA . PHE A 1 194 ? 0.994 11.791 19.810 1.00 93.69 194 PHE A CA 1
ATOM 1478 C C . PHE A 1 194 ? 0.464 13.112 19.234 1.00 93.69 194 PHE A C 1
ATOM 1480 O O . PHE A 1 194 ? 0.912 13.531 18.166 1.00 93.69 194 PHE A O 1
ATOM 1487 N N . GLY A 1 195 ? -0.472 13.790 19.910 1.00 95.31 195 GLY A N 1
ATOM 1488 C CA . GLY A 1 195 ? -1.066 15.045 19.428 1.00 95.31 195 GLY A CA 1
ATOM 1489 C C . GLY A 1 195 ? -1.853 14.905 18.115 1.00 95.31 195 GLY A C 1
ATOM 1490 O O . GLY A 1 195 ? -2.092 15.892 17.418 1.00 95.31 195 GLY A O 1
ATOM 1491 N N . LEU A 1 196 ? -2.253 13.684 17.758 1.00 97.00 196 LEU A N 1
ATOM 1492 C CA . LEU A 1 196 ? -3.020 13.363 16.563 1.00 97.00 196 LEU A CA 1
ATOM 1493 C C . LEU A 1 196 ? -4.515 13.469 16.862 1.00 97.00 196 LEU A C 1
ATOM 1495 O O . LEU A 1 196 ? -5.017 12.912 17.838 1.00 97.00 196 LEU A O 1
ATOM 1499 N N . LYS A 1 197 ? -5.256 14.152 15.987 1.00 96.56 197 LYS A N 1
ATOM 1500 C CA . LYS A 1 197 ? -6.722 14.150 16.027 1.00 96.56 197 LYS A CA 1
ATOM 1501 C C . LYS A 1 197 ? -7.244 12.907 15.290 1.00 96.56 197 LYS A C 1
ATOM 1503 O O . LYS A 1 197 ? -6.951 12.775 14.099 1.00 96.56 197 LYS A O 1
ATOM 1508 N N . PRO A 1 198 ? -8.020 12.026 15.947 1.00 97.31 198 PRO A N 1
ATOM 1509 C CA . PRO A 1 198 ? -8.722 10.942 15.279 1.00 97.31 198 PRO A CA 1
ATOM 1510 C C . PRO A 1 198 ? -9.618 11.473 14.161 1.00 97.31 198 PRO A C 1
ATOM 1512 O O . PRO A 1 198 ? -10.336 12.461 14.330 1.00 97.31 198 PRO A O 1
ATOM 1515 N N . ARG A 1 199 ? -9.538 10.803 13.016 1.00 96.69 199 ARG A N 1
ATOM 1516 C CA . ARG A 1 199 ? -10.370 11.012 11.824 1.00 96.69 199 ARG A CA 1
ATOM 1517 C C . ARG A 1 199 ? -11.337 9.847 11.633 1.00 96.69 199 ARG A C 1
ATOM 1519 O O . ARG A 1 199 ? -11.232 8.854 12.354 1.00 96.69 199 ARG A O 1
ATOM 1526 N N . ILE A 1 200 ? -12.224 9.969 10.650 1.00 96.88 200 ILE A N 1
ATOM 1527 C CA . ILE A 1 200 ? -13.296 9.013 10.363 1.00 96.88 200 ILE A CA 1
ATOM 1528 C C . ILE A 1 200 ? -12.808 7.560 10.282 1.00 96.88 200 ILE A C 1
ATOM 1530 O O . ILE A 1 200 ? -13.443 6.676 10.845 1.00 96.88 200 ILE A O 1
ATOM 1534 N N . GLU A 1 201 ? -11.619 7.318 9.727 1.00 96.62 201 GLU A N 1
ATOM 1535 C CA . GLU A 1 201 ? -11.057 5.972 9.576 1.00 96.62 201 GLU A CA 1
ATOM 1536 C C . GLU A 1 201 ? -10.737 5.318 10.930 1.00 96.62 201 GLU A C 1
ATOM 1538 O O . GLU A 1 201 ? -10.936 4.122 11.114 1.00 96.62 201 GLU A O 1
ATOM 1543 N N . HIS A 1 202 ? -10.295 6.108 11.913 1.00 97.62 202 HIS A N 1
ATOM 1544 C CA . HIS A 1 202 ? -9.961 5.615 13.253 1.00 97.62 202 HIS A CA 1
ATOM 1545 C C . HIS A 1 202 ? -11.225 5.272 14.043 1.00 97.62 202 HIS A C 1
ATOM 1547 O O . HIS A 1 202 ? -11.262 4.265 14.748 1.00 97.62 202 HIS A O 1
ATOM 1553 N N . TYR A 1 203 ? -12.267 6.102 13.911 1.00 97.94 203 TYR A N 1
ATOM 1554 C CA . TYR A 1 203 ? -13.581 5.809 14.481 1.00 97.94 203 TYR A CA 1
ATOM 1555 C C . TYR A 1 203 ? -14.190 4.564 13.831 1.00 97.94 203 TYR A C 1
ATOM 1557 O O . TYR A 1 203 ? -14.688 3.707 14.551 1.00 97.94 203 TYR A O 1
ATOM 1565 N N . GLY A 1 204 ? -14.064 4.413 12.508 1.00 97.06 204 GLY A N 1
ATOM 1566 C CA . GLY A 1 204 ? -14.467 3.204 11.786 1.00 97.06 204 GLY A CA 1
ATOM 1567 C C . GLY A 1 204 ? -13.837 1.934 12.348 1.00 97.06 204 GLY A C 1
ATOM 1568 O O . GLY A 1 204 ? -14.563 0.995 12.668 1.00 97.06 204 GLY A O 1
ATOM 1569 N N . CYS A 1 205 ? -12.517 1.920 12.567 1.00 97.00 205 CYS A N 1
ATOM 1570 C CA . CYS A 1 205 ? -11.852 0.767 13.183 1.00 97.00 205 CYS A CA 1
ATOM 1571 C C . CYS A 1 205 ? -12.361 0.481 14.607 1.00 97.00 205 CYS A C 1
ATOM 1573 O O . CYS A 1 205 ? -12.574 -0.673 14.962 1.00 97.00 205 CYS A O 1
ATOM 1575 N N . MET A 1 206 ? -12.591 1.513 15.425 1.00 98.06 206 MET A N 1
ATOM 1576 C CA . MET A 1 206 ? -13.103 1.326 16.789 1.00 98.06 206 MET A CA 1
ATOM 1577 C C . MET A 1 206 ? -14.549 0.817 16.821 1.00 98.06 206 MET A C 1
ATOM 1579 O O . MET A 1 206 ? -14.882 -0.016 17.661 1.00 98.06 206 MET A O 1
ATOM 1583 N N . VAL A 1 207 ? -15.405 1.300 15.919 1.00 97.75 207 VAL A N 1
ATOM 1584 C CA . VAL A 1 207 ? -16.789 0.827 15.790 1.00 97.75 207 VAL A CA 1
ATOM 1585 C C . VAL A 1 207 ? -16.816 -0.631 15.335 1.00 97.75 207 VAL A C 1
ATOM 1587 O O . VAL A 1 207 ? -17.558 -1.412 15.923 1.00 97.75 207 VAL A O 1
ATOM 1590 N N . ASP A 1 208 ? -15.980 -1.018 14.364 1.00 96.06 208 ASP A N 1
ATOM 1591 C CA . ASP A 1 208 ? -15.844 -2.421 13.939 1.00 96.06 208 ASP A CA 1
ATOM 1592 C C . ASP A 1 208 ? -15.360 -3.310 15.099 1.00 96.06 208 ASP A C 1
ATOM 1594 O O . ASP A 1 208 ? -15.987 -4.323 15.405 1.00 96.06 208 ASP A O 1
ATOM 1598 N N . LEU A 1 209 ? -14.318 -2.892 15.832 1.00 96.94 209 LEU A N 1
ATOM 1599 C CA . LEU A 1 209 ? -13.828 -3.596 17.025 1.00 96.94 209 LEU A CA 1
ATOM 1600 C C . LEU A 1 209 ? -14.932 -3.830 18.062 1.00 96.94 209 LEU A C 1
ATOM 1602 O O . LEU A 1 209 ? -15.149 -4.968 18.471 1.00 96.94 209 LEU A O 1
ATOM 1606 N N . LEU A 1 210 ? -15.629 -2.770 18.480 1.00 97.62 210 LEU A N 1
ATOM 1607 C CA . LEU A 1 210 ? -16.698 -2.854 19.482 1.00 97.62 210 LEU A CA 1
ATOM 1608 C C . LEU A 1 210 ? -17.888 -3.674 18.974 1.00 97.62 210 LEU A C 1
ATOM 1610 O O . LEU A 1 210 ? -18.482 -4.437 19.734 1.00 97.62 210 LEU A O 1
ATOM 1614 N N . GLY A 1 211 ? -18.220 -3.537 17.691 1.00 95.44 211 GLY A N 1
ATOM 1615 C CA . GLY A 1 211 ? -19.282 -4.289 17.041 1.00 95.44 211 GLY A CA 1
ATOM 1616 C C . GLY A 1 211 ? -19.022 -5.794 17.063 1.00 95.44 211 GLY A C 1
ATOM 1617 O O . GLY A 1 211 ? -19.870 -6.552 17.533 1.00 95.44 211 GLY A O 1
ATOM 1618 N N . ARG A 1 212 ? -17.832 -6.235 16.638 1.00 92.06 212 ARG A N 1
ATOM 1619 C CA . ARG A 1 212 ? -17.472 -7.665 16.562 1.00 92.06 212 ARG A CA 1
ATOM 1620 C C . ARG A 1 212 ? -17.495 -8.389 17.905 1.00 92.06 212 ARG A C 1
ATOM 1622 O O . ARG A 1 212 ? -17.739 -9.590 17.932 1.00 92.06 212 ARG A O 1
ATOM 1629 N N . VAL A 1 213 ? -17.250 -7.680 19.006 1.00 93.31 213 VAL A N 1
ATOM 1630 C CA . VAL A 1 213 ? -17.320 -8.247 20.365 1.00 93.31 213 VAL A CA 1
ATOM 1631 C C . VAL A 1 213 ? -18.692 -8.067 21.032 1.00 93.31 213 VAL A C 1
ATOM 1633 O O . VAL A 1 213 ? -18.860 -8.401 22.201 1.00 93.31 213 VAL A O 1
ATOM 1636 N N . GLY A 1 214 ? -19.671 -7.507 20.316 1.00 92.94 214 GLY A N 1
ATOM 1637 C CA . GLY A 1 214 ? -21.043 -7.329 20.792 1.00 92.94 214 GLY A CA 1
ATOM 1638 C C . GLY A 1 214 ? -21.292 -6.110 21.685 1.00 92.94 214 GLY A C 1
ATOM 1639 O O . GLY A 1 214 ? -22.388 -5.946 22.224 1.00 92.94 214 GLY A O 1
ATOM 1640 N N . LEU A 1 215 ? -20.328 -5.196 21.814 1.00 95.19 215 LEU A N 1
ATOM 1641 C CA . LEU A 1 215 ? -20.450 -3.968 22.610 1.00 95.19 215 LEU A CA 1
ATOM 1642 C C . LEU A 1 215 ? -21.199 -2.858 21.847 1.00 95.19 215 LEU A C 1
ATOM 1644 O O . LEU A 1 215 ? -20.738 -1.720 21.745 1.00 95.19 215 LEU A O 1
ATOM 1648 N N . LEU A 1 216 ? -22.392 -3.161 21.323 1.00 95.06 216 LEU A N 1
ATOM 1649 C CA . LEU A 1 216 ? -23.155 -2.252 20.448 1.00 95.06 216 LEU A CA 1
ATOM 1650 C C . LEU A 1 216 ? -23.505 -0.914 21.097 1.00 95.06 216 LEU A C 1
ATOM 1652 O O . LEU A 1 216 ? -23.501 0.119 20.434 1.00 95.06 216 LEU A O 1
ATOM 1656 N N . LYS A 1 217 ? -23.819 -0.917 22.397 1.00 95.12 217 LYS A N 1
ATOM 1657 C CA . LYS A 1 217 ? -24.143 0.317 23.127 1.00 95.12 217 LYS A CA 1
ATOM 1658 C C . LYS A 1 217 ? -22.944 1.259 23.186 1.00 95.12 217 LYS A C 1
ATOM 1660 O O . LYS A 1 217 ? -23.115 2.471 23.0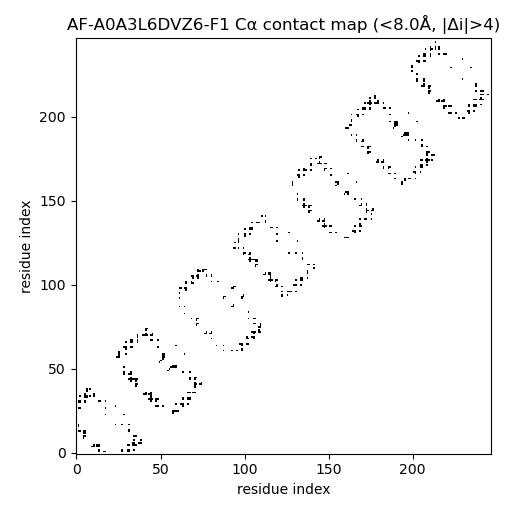54 1.00 95.12 217 LYS A O 1
ATOM 1665 N N . GLU A 1 218 ? -21.744 0.706 23.352 1.00 96.81 218 GLU A N 1
ATOM 1666 C CA . GLU A 1 218 ? -20.505 1.481 23.323 1.00 96.81 218 GLU A CA 1
ATOM 1667 C C . GLU A 1 218 ? -20.187 1.946 21.905 1.00 96.81 218 GLU A C 1
ATOM 1669 O O . GLU A 1 218 ? -19.857 3.113 21.723 1.00 96.81 218 GLU A O 1
ATOM 1674 N N . ALA A 1 219 ? -20.362 1.082 20.899 1.00 96.94 219 ALA A N 1
ATOM 1675 C CA . ALA A 1 219 ? -20.181 1.450 19.497 1.00 96.94 219 ALA A CA 1
ATOM 1676 C C . ALA A 1 219 ? -21.099 2.621 19.098 1.00 96.94 219 ALA A C 1
ATOM 1678 O O . ALA A 1 219 ? -20.637 3.614 18.542 1.00 96.94 219 ALA A O 1
ATOM 1679 N N . ASN A 1 220 ? -22.382 2.562 19.464 1.00 96.19 220 ASN A N 1
ATOM 1680 C CA . ASN A 1 220 ? -23.341 3.633 19.196 1.00 96.19 220 ASN A CA 1
ATOM 1681 C C . ASN A 1 220 ? -23.019 4.922 19.974 1.00 96.19 220 ASN A C 1
ATOM 1683 O O . ASN A 1 220 ? -23.105 6.018 19.425 1.00 96.19 220 ASN A O 1
ATOM 1687 N N . SER A 1 221 ? -22.598 4.801 21.239 1.00 97.25 221 SER A N 1
ATOM 1688 C CA . SER A 1 221 ? -22.133 5.950 22.032 1.00 97.25 221 SER A CA 1
ATOM 1689 C C . SER A 1 221 ? -20.897 6.607 21.412 1.00 97.25 221 SER A C 1
ATOM 1691 O O . SER A 1 221 ? -20.801 7.833 21.373 1.00 97.25 221 SER A O 1
ATOM 1693 N N . LEU A 1 222 ? -19.966 5.805 20.885 1.00 97.31 222 LEU A N 1
ATOM 1694 C CA . LEU A 1 222 ? -18.776 6.301 20.207 1.00 97.31 222 LEU A CA 1
ATOM 1695 C C . LEU A 1 222 ? -19.150 7.088 18.948 1.00 97.31 222 LEU A C 1
ATOM 1697 O O . LEU A 1 222 ? -18.641 8.194 18.774 1.00 97.31 222 LEU A O 1
ATOM 1701 N N . ILE A 1 223 ? -20.073 6.569 18.130 1.00 97.25 223 ILE A N 1
ATOM 1702 C CA . ILE A 1 223 ? -20.591 7.256 16.936 1.00 97.25 223 ILE A CA 1
ATOM 1703 C C . ILE A 1 223 ? -21.209 8.606 17.312 1.00 97.25 223 ILE A C 1
ATOM 1705 O O . ILE A 1 223 ? -20.878 9.624 16.711 1.00 97.25 223 ILE A O 1
ATOM 1709 N N . ALA A 1 224 ? -22.044 8.640 18.354 1.00 96.88 224 ALA A N 1
ATOM 1710 C CA . ALA A 1 224 ? -22.669 9.875 18.829 1.00 96.88 224 ALA A CA 1
ATOM 1711 C C . ALA A 1 224 ? -21.654 10.925 19.330 1.00 96.88 224 ALA A C 1
ATOM 1713 O O . ALA A 1 224 ? -21.942 12.118 19.315 1.00 96.88 224 ALA A O 1
ATOM 1714 N N . SER A 1 225 ? -20.465 10.494 19.767 1.00 96.00 225 SER A N 1
ATOM 1715 C CA . SER A 1 225 ? -19.390 11.376 20.243 1.00 96.00 225 SER A CA 1
ATOM 1716 C C . SER A 1 225 ? -18.457 11.899 19.140 1.00 96.00 225 SER A C 1
ATOM 1718 O O . SER A 1 225 ? -17.527 12.661 19.425 1.00 96.00 225 SER A O 1
ATOM 1720 N N . MET A 1 226 ? -18.646 11.467 17.889 1.00 96.69 226 MET A N 1
ATOM 1721 C CA . MET A 1 226 ? -17.756 11.828 16.788 1.00 96.69 226 MET A CA 1
ATOM 1722 C C . MET A 1 226 ? -17.810 13.334 16.479 1.00 96.69 226 MET A C 1
ATOM 1724 O O . MET A 1 226 ? -18.890 13.912 16.396 1.00 96.69 226 MET A O 1
ATOM 1728 N N . PRO A 1 227 ? -16.658 13.987 16.227 1.00 96.00 227 PRO A N 1
ATOM 1729 C CA . PRO A 1 227 ? -16.613 15.395 15.828 1.00 96.00 227 PRO A CA 1
ATOM 1730 C C . PRO A 1 227 ? -16.892 15.611 14.328 1.00 96.00 227 PRO A C 1
ATOM 1732 O O . PRO A 1 227 ? -16.655 16.704 13.816 1.00 96.00 227 PRO A O 1
ATOM 1735 N N . MET A 1 228 ? -17.315 14.571 13.608 1.00 96.19 228 MET A N 1
ATOM 1736 C CA . MET A 1 228 ? -17.653 14.590 12.186 1.00 96.19 228 MET A CA 1
ATOM 1737 C C . MET A 1 228 ? -18.853 13.682 11.919 1.00 96.19 228 MET A C 1
ATOM 1739 O O . MET A 1 228 ? -19.141 12.792 12.718 1.00 96.19 228 MET A O 1
ATOM 1743 N N . GLU A 1 229 ? -19.516 13.881 10.780 1.00 96.31 229 GLU A N 1
ATOM 1744 C CA . GLU A 1 229 ? -20.604 13.002 10.352 1.00 96.31 229 GLU A CA 1
ATOM 1745 C C . GLU A 1 229 ? -20.088 11.576 10.075 1.00 96.31 229 GLU A C 1
ATOM 1747 O O . GLU A 1 229 ? -19.067 11.418 9.396 1.00 96.31 229 GLU A O 1
ATOM 1752 N N . PRO A 1 230 ? -20.760 10.532 10.597 1.00 96.00 230 PRO A N 1
ATOM 1753 C CA . PRO A 1 230 ? -20.413 9.149 10.290 1.00 96.00 230 PRO A CA 1
ATOM 1754 C C . PRO A 1 230 ? -20.756 8.792 8.839 1.00 96.00 230 PRO A C 1
ATOM 1756 O O . PRO A 1 230 ? -21.837 9.123 8.350 1.00 96.00 230 PRO A O 1
ATOM 1759 N N . ASP A 1 231 ? -19.856 8.075 8.164 1.00 95.50 231 ASP A N 1
ATOM 1760 C CA . ASP A 1 231 ? -20.040 7.631 6.782 1.00 95.50 231 ASP A CA 1
ATOM 1761 C C . ASP A 1 231 ? -20.696 6.241 6.687 1.00 95.50 231 ASP A C 1
ATOM 1763 O O . ASP A 1 231 ? -21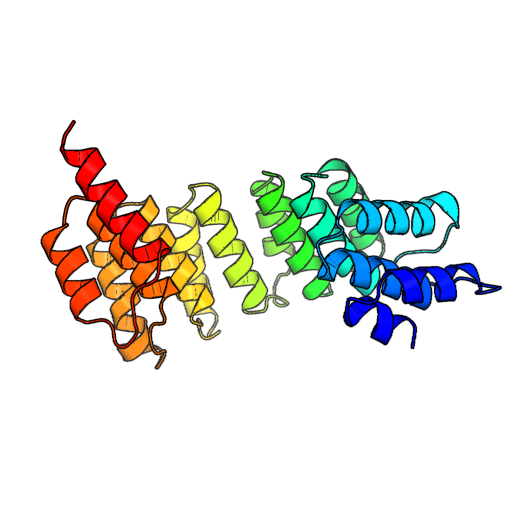.007 5.577 7.681 1.00 95.50 231 ASP A O 1
ATOM 1767 N N . ALA A 1 232 ? -20.909 5.784 5.452 1.00 94.50 232 ALA A N 1
ATOM 1768 C CA . ALA A 1 232 ? -21.486 4.474 5.174 1.00 94.50 232 ALA A CA 1
ATOM 1769 C C . ALA A 1 232 ? -20.654 3.310 5.744 1.00 94.50 232 ALA A C 1
ATOM 1771 O O . ALA A 1 232 ? -21.220 2.267 6.066 1.00 94.50 232 ALA A O 1
ATOM 1772 N N . VAL A 1 233 ? -19.333 3.475 5.891 1.00 94.00 233 VAL A N 1
ATOM 1773 C CA . VAL A 1 233 ? -18.451 2.434 6.439 1.00 94.00 233 VAL A CA 1
ATOM 1774 C C . VAL A 1 233 ? -18.739 2.234 7.924 1.00 94.00 233 VAL A C 1
ATOM 1776 O O . VAL A 1 233 ? -18.893 1.097 8.369 1.00 94.00 233 VAL A O 1
ATOM 1779 N N . ILE A 1 234 ? -18.886 3.322 8.682 1.00 95.94 234 ILE A N 1
ATOM 1780 C CA . ILE A 1 234 ? -19.195 3.270 10.118 1.00 95.94 234 ILE A CA 1
ATOM 1781 C C . ILE A 1 234 ? -20.576 2.662 10.375 1.00 95.94 234 ILE A C 1
ATOM 1783 O O . ILE A 1 234 ? -20.711 1.755 11.201 1.00 95.94 234 ILE A O 1
ATOM 1787 N N . TRP A 1 235 ? -21.600 3.122 9.652 1.00 95.31 235 TRP A N 1
ATOM 1788 C CA . TRP A 1 235 ? -22.946 2.562 9.792 1.00 95.31 235 TRP A CA 1
ATOM 1789 C C . TRP A 1 235 ? -23.005 1.098 9.357 1.00 95.31 235 TRP A C 1
ATOM 1791 O O . TRP A 1 235 ? -23.653 0.291 10.022 1.00 95.31 235 TRP A O 1
ATOM 1801 N N . GLY A 1 236 ? -22.289 0.739 8.288 1.00 92.81 236 GLY A N 1
ATOM 1802 C CA . GLY A 1 236 ? -22.155 -0.643 7.836 1.00 92.81 236 GLY A CA 1
ATOM 1803 C C . GLY A 1 236 ? -21.531 -1.551 8.897 1.00 92.81 236 GLY A C 1
ATOM 1804 O O . GLY A 1 236 ? -22.054 -2.637 9.142 1.00 92.81 236 GLY A O 1
ATOM 1805 N N . ALA A 1 237 ? -20.474 -1.093 9.577 1.00 92.69 237 ALA A N 1
ATOM 1806 C CA . ALA A 1 237 ? -19.834 -1.838 10.662 1.00 92.69 237 ALA A CA 1
ATOM 1807 C C . ALA A 1 237 ? -20.791 -2.083 11.844 1.00 92.69 237 ALA A C 1
ATOM 1809 O O . ALA A 1 237 ? -20.901 -3.211 12.329 1.00 92.69 237 ALA A O 1
ATOM 1810 N N . LEU A 1 238 ? -21.540 -1.058 12.272 1.00 93.06 238 LEU A N 1
ATOM 1811 C CA . LEU A 1 238 ? -22.520 -1.197 13.354 1.00 93.06 238 LEU A CA 1
ATOM 1812 C C . LEU A 1 238 ? -23.668 -2.146 12.974 1.00 93.06 238 LEU A C 1
ATOM 1814 O O . LEU A 1 238 ? -24.024 -3.028 13.753 1.00 93.06 238 LEU A O 1
ATOM 1818 N N . LEU A 1 239 ? -24.247 -1.979 11.780 1.00 92.00 239 LEU A N 1
ATOM 1819 C CA . LEU A 1 239 ? -25.345 -2.823 11.301 1.00 92.00 239 LEU A CA 1
ATOM 1820 C C . LEU A 1 239 ? -24.912 -4.283 11.158 1.00 92.00 239 LEU A C 1
ATOM 1822 O O . LEU A 1 239 ? -25.636 -5.175 11.601 1.00 92.00 239 LEU A O 1
ATOM 1826 N N . GLY A 1 240 ? -23.720 -4.523 10.603 1.00 89.25 240 GLY A N 1
ATOM 1827 C CA . GLY A 1 240 ? -23.139 -5.860 10.499 1.00 89.25 240 GLY A CA 1
ATOM 1828 C C . GLY A 1 240 ? -23.067 -6.550 11.862 1.00 89.25 240 GLY A C 1
ATOM 1829 O O . GLY A 1 240 ? -23.566 -7.665 12.013 1.00 89.25 240 GLY A O 1
ATOM 1830 N N . ALA A 1 241 ? -22.566 -5.843 12.877 1.00 88.88 241 ALA A N 1
ATOM 1831 C CA . ALA A 1 241 ? -22.493 -6.343 14.247 1.00 88.88 241 ALA A CA 1
ATOM 1832 C C . ALA A 1 241 ? -23.868 -6.641 14.878 1.00 88.88 241 ALA A C 1
ATOM 1834 O O . ALA A 1 241 ? -24.024 -7.630 15.595 1.00 88.88 241 ALA A O 1
ATOM 1835 N N . CYS A 1 242 ? -24.885 -5.818 14.604 1.00 87.19 242 CYS A N 1
ATOM 1836 C CA . CYS A 1 242 ? -26.254 -6.072 15.064 1.00 87.19 242 CYS A CA 1
ATOM 1837 C C . CYS A 1 242 ? -26.835 -7.357 14.461 1.00 87.19 242 CYS A C 1
ATOM 1839 O O . CYS A 1 242 ? -27.521 -8.107 15.153 1.00 87.19 242 CYS A O 1
ATOM 1841 N N . THR A 1 243 ? -26.561 -7.620 13.180 1.00 84.62 243 THR A N 1
ATOM 1842 C CA . THR A 1 243 ? -27.082 -8.811 12.495 1.00 84.62 243 THR A CA 1
ATOM 1843 C C . THR A 1 243 ? -26.394 -10.103 12.928 1.00 84.62 243 THR A C 1
ATOM 1845 O O . THR A 1 243 ? -27.066 -11.120 13.063 1.00 84.62 243 THR A O 1
ATOM 1848 N N . SER A 1 244 ? -25.088 -10.070 13.221 1.00 77.31 244 SER A N 1
ATOM 1849 C CA . SER A 1 244 ? -24.321 -11.257 13.628 1.00 77.31 244 SER A CA 1
ATOM 1850 C C . SER A 1 244 ? -24.645 -11.775 15.033 1.00 77.31 244 SER A C 1
ATOM 1852 O O . SER A 1 244 ? -24.210 -12.863 15.384 1.00 77.31 244 SER A O 1
ATOM 1854 N N . MET A 1 245 ? -25.372 -11.005 15.849 1.00 62.41 245 MET A N 1
ATOM 1855 C CA . MET A 1 245 ? -25.805 -11.423 17.192 1.00 62.41 245 MET A CA 1
ATOM 1856 C C . MET A 1 245 ? -27.269 -11.865 17.262 1.00 62.41 245 MET A C 1
ATOM 1858 O O . MET A 1 245 ? -27.728 -12.285 18.321 1.00 62.41 245 MET A O 1
ATOM 1862 N N . ALA A 1 246 ? -28.018 -11.738 16.163 1.00 59.97 246 ALA A N 1
ATOM 1863 C CA . ALA A 1 246 ? -29.405 -12.194 16.076 1.00 59.97 246 ALA A CA 1
ATOM 1864 C C . ALA A 1 246 ? -29.531 -13.670 15.635 1.00 59.97 246 ALA A C 1
ATOM 1866 O O . ALA A 1 246 ? -30.647 -14.185 15.562 1.00 59.97 246 ALA A O 1
ATOM 1867 N N . THR A 1 247 ? -28.406 -14.326 15.334 1.00 50.38 247 THR A N 1
ATOM 1868 C CA . THR A 1 247 ? -28.269 -15.743 14.954 1.00 50.38 247 THR A CA 1
ATOM 1869 C C . THR A 1 247 ? -27.574 -16.526 16.051 1.00 50.38 247 THR A C 1
ATOM 1871 O O . THR A 1 247 ? -28.027 -17.652 16.343 1.00 50.38 247 THR A O 1
#

Nearest PDB structures (foldseek):
  4m57-assembly1_A  TM=6.753E-01  e=5.918E-09  Zea mays
  4m59-assembly1_A  TM=6.109E-01  e=5.989E-08  Zea mays
  4oe1-assembly1_A  TM=6.109E-01  e=5.989E-08  Zea mays
  8w9z-assembly1_E  TM=6.128E-01  e=3.624E-07  Nicotiana tabacum
  8any-assembly1_A5  TM=5.362E-01  e=2.665E-04  Homo sapiens

Radius of gyration: 21.1 Å; Cα contacts (8 Å, |Δi|>4): 354; chains: 1; bounding box: 50×34×59 Å

Sequence (247 aa):
MLSSYARGGRVGDAERLFAGMPDQSVVSWTAMVSGYAQNGRHEEAVRTFLDMWDGAGVRPNELTVSSVLPACAALGALALGRKVERYARGRGMLRNVYVANALVEMYAKCGSIHRAWKVFRGMGTQRDLCSWNSMIMAFVVHGLWTEALTLFHKLRMTGAKPDGITFVGVILACTHGGLVDEGKLLFNSMRGEFGLKPRIEHYGCMVDLLGRVGLLKEANSLIASMPMEPDAVIWGALLGACTSMAT

InterPro domains:
  IPR002885 Pentatricopeptide repeat [PF01535] (1-23)
  IPR002885 Pentatricopeptide repeat [PF01535] (101-123)
  IPR002885 Pentatricopeptide repeat [PF01535] (131-156)
  IPR002885 Pentatricopeptide repeat [PF01535] (166-192)
  IPR002885 Pentatricopeptide repeat [PF01535] (202-227)
  IPR002885 Pentatricopeptide repeat [PF13041] (25-73)
  IPR002885 Pentatricopeptide repeat [PS51375] (25-60)
  IPR002885 Pentatricopeptide repeat [PS51375] (128-162)
  IPR002885 Pentatricopeptide repeat [TIGR00756] (27-62)
  IPR002885 Pentatricopeptide repeat [TIGR00756] (131-163)
  IPR011990 Tetratricopeptide-like helical domain superfamily [G3DSA:1.25.40.10] (1-82)
  IPR011990 Tetratricopeptide-like helical domain superfamily [G3DSA:1.25.40.10] (83-153)
  IPR011990 Tetratricopeptide-like helical domain superfamily [G3DSA:1.25.40.10] (154-246)
  IPR046960 Pentatricopeptide repeat-containing protein At4g14850-like, plant [PTHR47926] (1-243)

Mean predicted aligned error: 4.66 Å

Secondary structure (DSSP, 8-state):
-HHHHHHTT-HHHHHHHHHT-SS--HHHHHHHHHHHHHTT-HHHHHHHHHIIIIIS-PPP-HHHHHHHHHHHHHTT-HHHHHHHHHHHHHTTGGGSHHHHHHHHHHHHHTT-HHHHHHHHHHTGGG--HHHHHHHHHHHHHTT-HHHHHHHHHHHHHTTPPP-HHHHHHHHHHHHHHT-HHHHHHHHHHHHHTT-PPP-HHHHHHHHHHHHHTT-HHHHHHHHHT-SS---HHHHHHHHHHHHHT--

Organism: Zea mays (NCBI:txid4577)

pLDDT: mean 93.99, std 7.1, range [50.38, 98.62]

Foldseek 3Di:
DLLVCLQVVVLVVSVVVQVPDPDRALVSLLSNLLSCLNNVVLVSSVVSLCCCCVVVVHDHDLSSLLSNLSSLLVVLVVVVLVVSVVSCVVVVSLQPQSNLLSSLSSCLSNVNLVRSVVSLVVNPPVDDLSSLLSNLQSCLVVLNLVVSVVSVVVCVVVVHADAQSSLLSNLSSCLSVLVLVVSVVSLVCCCVPRVHDDDQSSLLSNLLSCLQVLVLVVSVVSCVPDPDHHDPSSVVSSVVSVVVVVD